Protein AF-A0A9Q0IJ93-F1 (afdb_monomer)

Radius of gyration: 23.2 Å; Cα contacts (8 Å, |Δi|>4): 581; chains: 1; bounding box: 49×53×67 Å

Sequence (181 aa):
MALRHRQEVESIMVAFGDSRDVPQVILLPPRLSGGDEVQGKPLDEGRDEVQGKSLDEGRDEVQGKSLDEGRDEVQGKSLDEGGDEVQGKSLDEGRDEIQGKSLDEGGDEVQGKSLDEGRDEVQGKSLDEGRDEVQGKSLDEGGDEVQGKSLDEGGDEVQGKSLDEGRDEVQGKSLDEGGDE

Foldseek 3Di:
DDDDDDDQPFDWDFDDDPDDDDTDTDTDADEDEEDEEDEDEYEYAYEYEYEEEYEYAEEYEYEEEYEYAYEYEYEEEYEYEEEYEYEYEYEYEYEYEYEYEYEYEEEYEYEYEYEYEEEYEYEEEYEYEYEYEYEEEYEYAYAYEYEYEYEYAYAYEYEEEYEYCHNYNYPYHYDHPPPDD

Structure (mmCIF, N/CA/C/O backbone):
data_AF-A0A9Q0IJ93-F1
#
_entry.id   AF-A0A9Q0IJ93-F1
#
loop_
_atom_site.group_PDB
_atom_site.id
_atom_site.type_symbol
_atom_site.label_atom_id
_atom_site.label_alt_id
_atom_site.label_comp_id
_atom_site.label_asym_id
_atom_site.label_entity_id
_atom_site.label_seq_id
_atom_site.pdbx_PDB_ins_code
_atom_site.Cartn_x
_atom_site.Cartn_y
_atom_site.Cartn_z
_atom_site.occupancy
_atom_site.B_iso_or_equiv
_atom_site.auth_seq_id
_atom_site.auth_comp_id
_atom_site.auth_asym_id
_atom_site.auth_atom_id
_atom_site.pdbx_PDB_model_num
ATOM 1 N N . MET A 1 1 ? -18.660 17.640 30.752 1.00 32.72 1 MET A N 1
ATOM 2 C CA . MET A 1 1 ? -18.638 17.184 32.161 1.00 32.72 1 MET A CA 1
ATOM 3 C C . MET A 1 1 ? -19.012 15.715 32.117 1.00 32.72 1 MET A C 1
ATOM 5 O O . MET A 1 1 ? -20.115 15.410 31.691 1.00 32.72 1 MET A O 1
ATOM 9 N N . ALA A 1 2 ? -18.040 14.846 32.384 1.00 36.81 2 ALA A N 1
ATOM 10 C CA . ALA A 1 2 ? -18.102 13.409 32.142 1.00 36.81 2 ALA A CA 1
ATOM 11 C C . ALA A 1 2 ? -19.178 12.714 32.990 1.00 36.81 2 ALA A C 1
ATOM 13 O O . ALA A 1 2 ? -19.148 12.797 34.219 1.00 36.81 2 ALA A O 1
ATOM 14 N N . LEU A 1 3 ? -20.083 11.995 32.329 1.00 31.00 3 LEU A N 1
ATOM 15 C CA . LEU A 1 3 ? -20.938 10.981 32.937 1.00 31.00 3 LEU A CA 1
ATOM 16 C C . LEU A 1 3 ? -20.355 9.622 32.554 1.00 31.00 3 LEU A C 1
ATOM 18 O O . LEU A 1 3 ? -20.728 9.028 31.556 1.00 31.00 3 LEU A O 1
ATOM 22 N N . ARG A 1 4 ? -19.397 9.163 33.365 1.00 43.00 4 ARG A N 1
ATOM 23 C CA . ARG A 1 4 ? -18.948 7.770 33.359 1.00 43.00 4 ARG A CA 1
ATOM 24 C C . ARG A 1 4 ? -20.089 6.900 33.881 1.00 43.00 4 ARG A C 1
ATOM 26 O O . ARG A 1 4 ? -20.497 7.082 35.032 1.00 43.00 4 ARG A O 1
ATOM 33 N N . HIS A 1 5 ? -20.582 5.966 33.079 1.00 37.28 5 HIS A N 1
ATOM 34 C CA . HIS A 1 5 ? -21.326 4.802 33.556 1.00 37.28 5 HIS A CA 1
ATOM 35 C C . HIS A 1 5 ? -20.617 3.556 33.045 1.00 37.28 5 HIS A C 1
ATOM 37 O O . HIS A 1 5 ? -20.778 3.138 31.913 1.00 37.28 5 HIS A O 1
ATOM 43 N N . ARG A 1 6 ? -19.768 3.022 33.922 1.00 44.06 6 ARG A N 1
ATOM 44 C CA . ARG A 1 6 ? -19.058 1.762 33.756 1.00 44.06 6 ARG A CA 1
ATOM 45 C C . ARG A 1 6 ? -20.029 0.642 34.116 1.00 44.06 6 ARG A C 1
ATOM 47 O O . ARG A 1 6 ? -20.454 0.584 35.274 1.00 44.06 6 ARG A O 1
ATOM 54 N N . GLN A 1 7 ? -20.360 -0.233 33.175 1.00 42.81 7 GLN A N 1
ATOM 55 C CA . GLN A 1 7 ? -21.046 -1.483 33.482 1.00 42.81 7 GLN A CA 1
ATOM 56 C C . GLN A 1 7 ? -20.311 -2.636 32.792 1.00 42.81 7 GLN A C 1
ATOM 58 O O . GLN A 1 7 ? -20.528 -2.931 31.629 1.00 42.81 7 GLN A O 1
ATOM 63 N N . GLU A 1 8 ? -19.398 -3.269 33.533 1.00 44.81 8 GLU A N 1
ATOM 64 C CA . GLU A 1 8 ? -18.770 -4.531 33.134 1.00 44.81 8 GLU A CA 1
ATOM 65 C C . GLU A 1 8 ? -19.842 -5.629 33.219 1.00 44.81 8 GLU A C 1
ATOM 67 O O . GLU A 1 8 ? -20.234 -6.045 34.313 1.00 44.81 8 GLU A O 1
ATOM 72 N N . VAL A 1 9 ? -20.365 -6.078 32.077 1.00 46.31 9 VAL A N 1
ATOM 73 C CA . VAL A 1 9 ? -21.213 -7.277 32.009 1.00 46.31 9 VAL A CA 1
ATOM 74 C C . VAL A 1 9 ? -20.302 -8.510 32.035 1.00 46.31 9 VAL A C 1
ATOM 76 O O . VAL A 1 9 ? -20.038 -9.150 31.022 1.00 46.31 9 VAL A O 1
ATOM 79 N N . GLU A 1 10 ? -19.765 -8.840 33.212 1.00 50.44 10 GLU A N 1
ATOM 80 C CA . GLU A 1 10 ? -19.059 -10.110 33.418 1.00 50.44 10 GLU A CA 1
ATOM 81 C C . GLU A 1 10 ? -20.071 -11.267 33.350 1.00 50.44 10 GLU A C 1
ATOM 83 O O . GLU A 1 10 ? -20.855 -11.499 34.275 1.00 50.44 10 GLU A O 1
ATOM 88 N N . SER A 1 11 ? -20.068 -12.016 32.246 1.00 52.69 11 SER A N 1
ATOM 89 C CA . SER A 1 11 ? -20.860 -13.243 32.126 1.00 52.69 11 SER A CA 1
ATOM 90 C C . SER A 1 11 ? -20.130 -14.396 32.821 1.00 52.69 11 SER A C 1
ATOM 92 O O . SER A 1 11 ? -19.167 -14.957 32.299 1.00 52.69 11 SER A O 1
ATOM 94 N N . ILE A 1 12 ? -20.583 -14.753 34.026 1.00 53.91 12 ILE A N 1
ATOM 95 C CA . ILE A 1 12 ? -20.038 -15.874 34.805 1.00 53.91 12 ILE A CA 1
ATOM 96 C C . ILE A 1 12 ? -20.833 -17.148 34.496 1.00 53.91 12 ILE A C 1
ATOM 98 O O . ILE A 1 12 ? -22.009 -17.246 34.851 1.00 53.91 12 ILE A O 1
ATOM 102 N N . MET A 1 13 ? -20.185 -18.161 33.909 1.00 50.28 13 MET A N 1
ATOM 103 C CA . MET A 1 13 ? -20.763 -19.501 33.765 1.00 50.28 13 MET A CA 1
ATOM 104 C C . MET A 1 13 ? -20.127 -20.465 34.774 1.00 50.28 13 MET A C 1
ATOM 106 O O . MET A 1 13 ? -18.908 -20.636 34.816 1.00 50.28 13 MET A O 1
ATOM 110 N N . VAL A 1 14 ? -20.963 -21.120 35.584 1.00 54.44 14 VAL A N 1
ATOM 111 C CA . VAL A 1 14 ? -20.539 -22.180 36.512 1.00 54.44 14 VAL A CA 1
ATOM 112 C C . VAL A 1 14 ? -20.950 -23.528 35.926 1.00 54.44 14 VAL A C 1
ATOM 114 O O . VAL A 1 14 ? -22.133 -23.868 35.915 1.00 54.44 14 VAL A O 1
ATOM 117 N N . ALA A 1 15 ? -19.980 -24.296 35.427 1.00 52.66 15 ALA A N 1
ATOM 118 C CA . ALA A 1 15 ? -20.212 -25.650 34.931 1.00 52.66 15 ALA A CA 1
ATOM 119 C C . ALA A 1 15 ? -20.057 -26.671 36.072 1.00 52.66 15 ALA A C 1
ATOM 121 O O . ALA A 1 15 ? -19.022 -26.725 36.736 1.00 52.66 15 ALA A O 1
ATOM 122 N N . PHE A 1 16 ? -21.083 -27.497 36.292 1.00 48.22 16 PHE A N 1
ATOM 123 C CA . PHE A 1 16 ? -21.038 -28.609 37.244 1.00 48.22 16 PHE A CA 1
ATOM 124 C C . PHE A 1 16 ? -20.674 -29.904 36.504 1.00 48.22 16 PHE A C 1
ATOM 126 O O . PHE A 1 16 ? -21.520 -30.504 35.843 1.00 48.22 16 PHE A O 1
ATOM 133 N N . GLY A 1 17 ? -19.405 -30.308 36.598 1.00 49.38 17 GLY A N 1
ATOM 134 C CA . GLY A 1 17 ? -18.927 -31.636 36.203 1.00 49.38 17 GLY A CA 1
ATOM 135 C C . GLY A 1 17 ? -19.189 -32.673 37.300 1.00 49.38 17 GLY A C 1
ATOM 136 O O . GLY A 1 17 ? -19.236 -32.339 38.484 1.00 49.38 17 GLY A O 1
ATOM 137 N N . ASP A 1 18 ? -19.411 -33.923 36.897 1.00 53.72 18 ASP A N 1
ATOM 138 C CA . ASP A 1 18 ? -19.946 -35.009 37.721 1.00 53.72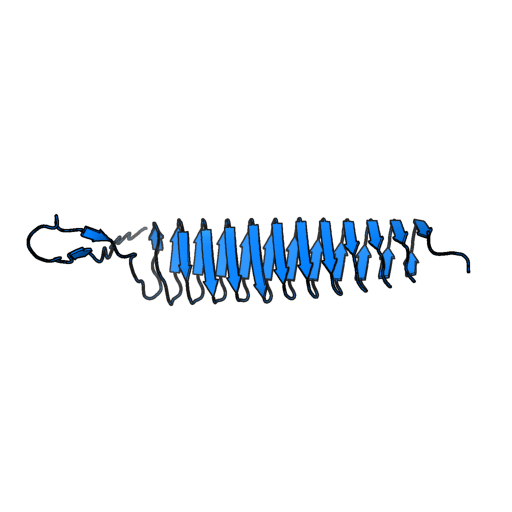 18 ASP A CA 1
ATOM 139 C C . ASP A 1 18 ? -19.176 -35.227 39.045 1.00 53.72 18 ASP A C 1
ATOM 141 O O . ASP A 1 18 ? -18.034 -35.679 39.082 1.00 53.72 18 ASP A O 1
ATOM 145 N N . SER A 1 19 ? -19.849 -34.901 40.152 1.00 52.69 19 SER A N 1
ATOM 146 C CA . SER A 1 19 ? -19.677 -35.368 41.539 1.00 52.69 19 SER A CA 1
ATOM 147 C C . SER A 1 19 ? -18.294 -35.316 42.227 1.00 52.69 19 SER A C 1
ATOM 149 O O . SER A 1 19 ? -18.220 -35.658 43.412 1.00 52.69 19 SER A O 1
ATOM 151 N N . ARG A 1 20 ? -17.203 -34.888 41.577 1.00 57.09 20 ARG A N 1
ATOM 152 C CA . ARG A 1 20 ? -15.872 -34.710 42.211 1.00 57.09 20 ARG A CA 1
ATOM 153 C C . ARG A 1 20 ? -15.062 -33.508 41.725 1.00 57.09 20 ARG A C 1
ATOM 155 O O . ARG A 1 20 ? -13.950 -33.321 42.217 1.00 57.09 20 ARG A O 1
ATOM 162 N N . ASP A 1 21 ? -15.600 -32.686 40.833 1.00 55.66 21 ASP A N 1
ATOM 163 C CA . ASP A 1 21 ? -14.873 -31.535 40.301 1.00 55.66 21 ASP A CA 1
ATOM 164 C C . ASP A 1 21 ? -15.161 -30.256 41.095 1.00 55.66 21 ASP A C 1
ATOM 166 O O . ASP A 1 21 ? -16.302 -29.920 41.416 1.00 55.66 21 ASP A O 1
ATOM 170 N N . VAL A 1 22 ? -14.086 -29.542 41.439 1.00 57.50 22 VAL A N 1
ATOM 171 C CA . VAL A 1 22 ? -14.136 -28.184 41.994 1.00 57.50 22 VAL A CA 1
ATOM 172 C C . VAL A 1 22 ? -14.887 -27.311 40.980 1.00 57.50 22 VAL A C 1
ATOM 174 O O . VAL A 1 22 ? -14.548 -27.390 39.797 1.00 57.50 22 VAL A O 1
ATOM 177 N N . PRO A 1 23 ? -15.893 -26.505 41.380 1.00 55.31 23 PRO A N 1
ATOM 178 C CA . PRO A 1 23 ? -16.623 -25.670 40.432 1.00 55.31 23 PRO A CA 1
ATOM 179 C C . PRO A 1 23 ? -15.632 -24.776 39.688 1.00 55.31 23 PRO A C 1
ATOM 181 O O . PRO A 1 23 ? -14.946 -23.955 40.299 1.00 55.31 23 PRO A O 1
ATOM 184 N N . GLN A 1 24 ? -15.532 -24.963 38.373 1.00 56.19 24 GLN A N 1
ATOM 185 C CA . GLN A 1 24 ? -14.732 -24.088 37.533 1.00 56.19 24 GLN A CA 1
ATOM 186 C C . GLN A 1 24 ? -15.584 -22.868 37.196 1.00 56.19 24 GLN A C 1
ATOM 188 O O . GLN A 1 24 ? -16.633 -22.980 36.561 1.00 56.19 24 GLN A O 1
ATOM 193 N N . VAL A 1 25 ? -15.143 -21.706 37.675 1.00 57.22 25 VAL A N 1
ATOM 194 C CA . VAL A 1 25 ? -15.677 -20.412 37.251 1.00 57.22 25 VAL A CA 1
ATOM 195 C C . VAL A 1 25 ? -15.050 -20.118 35.894 1.00 57.22 25 VAL A C 1
ATOM 197 O O . VAL A 1 25 ? -13.857 -19.828 35.819 1.00 57.22 25 VAL A O 1
ATOM 200 N N . ILE A 1 26 ? -15.834 -20.239 34.825 1.00 57.66 26 ILE A N 1
ATOM 201 C CA . ILE A 1 26 ? -15.406 -19.824 33.489 1.00 57.66 26 ILE A CA 1
ATOM 202 C C . ILE A 1 26 ? -15.881 -18.383 33.316 1.00 57.66 26 ILE A C 1
ATOM 204 O O . ILE A 1 26 ? -17.085 -18.124 33.260 1.00 57.66 26 ILE A O 1
ATOM 208 N N . LEU A 1 27 ? -14.926 -17.450 33.289 1.00 57.44 27 LEU A N 1
ATOM 209 C CA . LEU A 1 27 ? -15.181 -16.059 32.928 1.00 57.44 27 LEU A CA 1
ATOM 210 C C . LEU A 1 27 ? -15.238 -15.985 31.400 1.00 57.44 27 LEU A C 1
ATOM 212 O O . LEU A 1 27 ? -14.228 -16.242 30.740 1.00 57.44 27 LEU A O 1
ATOM 216 N N . LEU A 1 28 ? -16.413 -15.693 30.846 1.00 59.59 28 LEU A N 1
ATOM 217 C CA . LEU A 1 28 ? -16.552 -15.421 29.419 1.00 59.59 28 LEU A CA 1
ATOM 218 C C . LEU A 1 28 ? -16.239 -13.940 29.153 1.00 59.59 28 LEU A C 1
ATOM 220 O O . LEU A 1 28 ? -16.524 -13.105 30.017 1.00 59.59 28 LEU A O 1
ATOM 224 N N . PRO A 1 29 ? -15.637 -13.608 27.997 1.00 62.16 29 PRO A N 1
ATOM 225 C CA . PRO A 1 29 ? -15.452 -12.216 27.600 1.00 62.16 29 PRO A CA 1
ATOM 226 C C . PRO A 1 29 ? -16.807 -11.484 27.541 1.00 62.16 29 PRO A C 1
ATOM 228 O O . PRO A 1 29 ? -17.821 -12.118 27.224 1.00 62.16 29 PRO A O 1
ATOM 231 N N . PRO A 1 30 ? -16.852 -10.179 27.870 1.00 63.84 30 PRO A N 1
ATOM 232 C CA . PRO A 1 30 ? -18.061 -9.385 27.695 1.00 63.84 30 PRO A CA 1
ATOM 233 C C . PRO A 1 30 ? -18.414 -9.331 26.203 1.00 63.84 30 PRO A C 1
ATOM 235 O O . PRO A 1 30 ? -17.537 -9.085 25.378 1.00 63.84 30 PRO A O 1
ATOM 238 N N . ARG A 1 31 ? -19.686 -9.601 25.882 1.00 59.34 31 ARG A N 1
ATOM 239 C CA . ARG A 1 31 ? -20.264 -9.335 24.561 1.00 59.34 31 ARG A CA 1
ATOM 240 C C . ARG A 1 31 ? -20.951 -7.983 24.598 1.00 59.34 31 ARG A C 1
ATOM 242 O O . ARG A 1 31 ? -21.753 -7.757 25.512 1.00 59.34 31 ARG A O 1
ATOM 249 N N . LEU A 1 32 ? -20.617 -7.127 23.650 1.00 60.22 32 LEU A N 1
ATOM 250 C CA . LEU A 1 32 ? -21.113 -5.760 23.575 1.00 60.22 32 LEU A CA 1
ATOM 251 C C . LEU A 1 32 ? -22.100 -5.623 22.418 1.00 60.22 32 LEU A C 1
ATOM 253 O O . LEU A 1 32 ? -22.297 -6.550 21.636 1.00 60.22 32 LEU A O 1
ATOM 257 N N . SER A 1 33 ? -22.845 -4.523 22.421 1.00 54.28 33 SER A N 1
ATOM 258 C CA . SER A 1 33 ? -23.709 -4.168 21.301 1.00 54.28 33 SER A CA 1
ATOM 259 C C . SER A 1 33 ? -23.752 -2.647 21.170 1.00 54.28 33 SER A C 1
ATOM 261 O O . SER A 1 33 ? -24.740 -2.023 21.570 1.00 54.28 33 SER A O 1
ATOM 263 N N . GLY A 1 34 ? -22.679 -2.082 20.620 1.00 55.28 34 GLY A N 1
ATOM 264 C CA . GLY A 1 34 ? -22.597 -0.739 20.047 1.00 55.28 34 GLY A CA 1
ATOM 265 C C . GLY A 1 34 ? -22.632 0.459 21.006 1.00 55.28 34 GLY A C 1
ATOM 266 O O . GLY A 1 34 ? -23.634 0.733 21.677 1.00 55.28 34 GLY A O 1
ATOM 267 N N . GLY A 1 35 ? -21.599 1.292 20.898 1.00 58.03 35 GLY A N 1
ATOM 268 C CA . GLY A 1 35 ? -21.455 2.619 21.485 1.00 58.03 35 GLY A CA 1
ATOM 269 C C . GLY A 1 35 ? -20.774 2.663 22.854 1.00 58.03 35 GLY A C 1
ATOM 270 O O . GLY A 1 35 ? -20.937 3.676 23.546 1.00 58.03 35 GLY A O 1
ATOM 271 N N . ASP A 1 36 ? -20.055 1.614 23.261 1.00 65.88 36 ASP A N 1
ATOM 272 C CA . ASP A 1 36 ? -19.473 1.491 24.601 1.00 65.88 36 ASP A CA 1
ATOM 273 C C . ASP A 1 36 ? -17.937 1.699 24.626 1.00 65.88 36 ASP A C 1
ATOM 275 O O . ASP A 1 36 ? -17.199 1.226 23.768 1.00 65.88 36 ASP A O 1
ATOM 279 N N . GLU A 1 37 ? -17.432 2.391 25.662 1.00 66.62 37 GLU A N 1
ATOM 280 C CA . GLU A 1 37 ? -15.995 2.418 26.003 1.00 66.62 37 GLU A CA 1
ATOM 281 C C . GLU A 1 37 ? -15.658 1.178 26.849 1.00 66.62 37 GLU A C 1
ATOM 283 O O . GLU A 1 37 ? -16.107 1.070 28.004 1.00 66.62 37 GLU A O 1
ATOM 288 N N . VAL A 1 38 ? -14.826 0.264 26.339 1.00 67.31 38 VAL A N 1
ATOM 289 C CA . VAL A 1 38 ? -14.553 -1.014 27.018 1.00 67.31 38 VAL A CA 1
ATOM 290 C C . VAL A 1 38 ? -13.072 -1.264 27.274 1.00 67.31 38 VAL A C 1
ATOM 292 O O . VAL A 1 38 ? -12.196 -1.029 26.449 1.00 67.31 38 VAL A O 1
A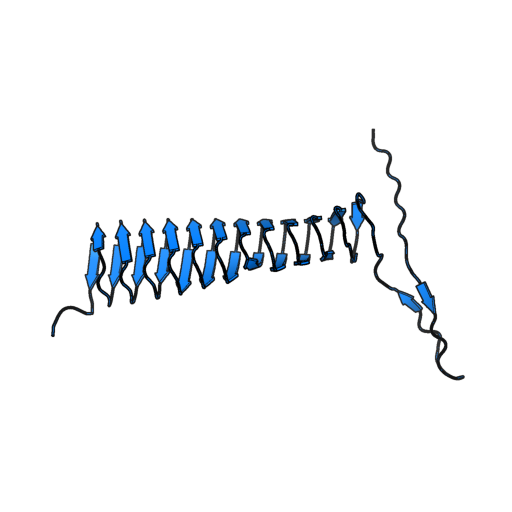TOM 295 N N . GLN A 1 39 ? -12.777 -1.776 28.473 1.00 66.50 39 GLN A N 1
ATOM 296 C CA . GLN A 1 39 ? -11.442 -2.231 28.856 1.00 66.50 39 GLN A CA 1
ATOM 297 C C . GLN A 1 39 ? -11.384 -3.756 28.885 1.00 66.50 39 GLN A C 1
ATOM 299 O O . GLN A 1 39 ? -12.193 -4.400 29.553 1.00 66.50 39 GLN A O 1
ATOM 304 N N . GLY A 1 40 ? -10.361 -4.342 28.262 1.00 68.62 40 GLY A N 1
ATOM 305 C CA . GLY A 1 40 ? -10.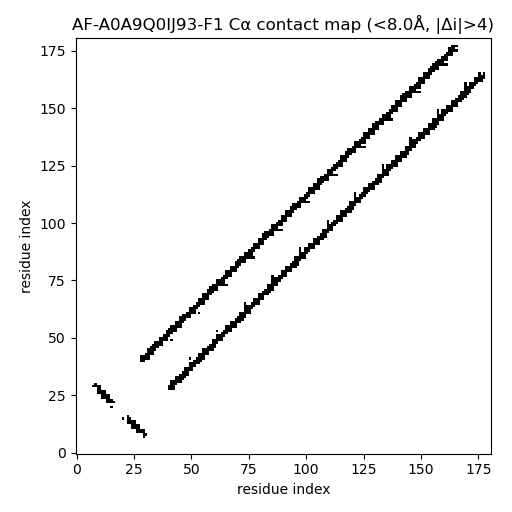026 -5.752 28.472 1.00 68.62 40 GLY A CA 1
ATOM 306 C C . GLY A 1 40 ? -9.962 -6.592 27.204 1.00 68.62 40 GLY A C 1
ATOM 307 O O . GLY A 1 40 ? -9.003 -6.451 26.451 1.00 68.62 40 GLY A O 1
ATOM 308 N N . LYS A 1 41 ? -10.873 -7.569 27.092 1.00 67.69 41 LYS A N 1
ATOM 309 C CA . LYS A 1 41 ? -10.961 -8.564 26.007 1.00 67.69 41 LYS A CA 1
ATOM 310 C C . LYS A 1 41 ? -12.401 -8.732 25.497 1.00 67.69 41 LYS A C 1
ATOM 312 O O . LYS A 1 41 ? -12.952 -9.812 25.724 1.00 67.69 41 LYS A O 1
ATOM 317 N N . PRO A 1 42 ? -13.049 -7.684 24.963 1.00 68.75 42 PRO A N 1
ATOM 318 C CA . PRO A 1 42 ? -14.408 -7.817 24.455 1.00 68.75 42 PRO A CA 1
ATOM 319 C C . PRO A 1 42 ? -14.477 -8.670 23.183 1.00 68.75 42 PRO A C 1
ATOM 321 O O . PRO A 1 42 ? -13.465 -8.885 22.513 1.00 68.75 42 PRO A O 1
ATOM 324 N N . LEU A 1 43 ? -15.684 -9.176 22.937 1.00 67.44 43 LEU A N 1
ATOM 325 C CA . LEU A 1 43 ? -16.191 -9.548 21.618 1.00 67.44 43 LEU A CA 1
ATOM 326 C C . LEU A 1 43 ? -17.251 -8.494 21.272 1.00 67.44 43 LEU A C 1
ATOM 328 O O . LEU A 1 43 ? -18.252 -8.436 22.001 1.00 67.44 43 LEU A O 1
ATOM 332 N N . ASP A 1 44 ? -17.019 -7.673 20.253 1.00 67.12 44 ASP A N 1
ATOM 333 C CA . ASP A 1 44 ? -18.030 -6.749 19.718 1.00 67.12 44 ASP A CA 1
ATOM 334 C C . ASP A 1 44 ? -18.528 -7.229 18.342 1.00 67.12 44 ASP A C 1
ATOM 336 O O . ASP A 1 44 ? -17.928 -8.098 17.716 1.00 67.12 44 ASP A O 1
ATOM 340 N N . GLU A 1 45 ? -19.728 -6.785 17.979 1.00 60.91 45 GLU A N 1
ATOM 341 C CA . GLU A 1 45 ? -20.374 -7.002 16.677 1.00 60.91 45 GLU A CA 1
ATOM 342 C C . GLU A 1 45 ? -20.854 -5.615 16.157 1.00 60.91 45 GLU A C 1
ATOM 344 O O . GLU A 1 45 ? -21.981 -5.477 15.656 1.00 60.91 45 GLU A O 1
ATOM 349 N N . GLY A 1 46 ? -20.092 -4.542 16.437 1.00 64.44 46 GLY A N 1
ATOM 350 C CA . GLY A 1 46 ? -20.634 -3.200 16.680 1.00 64.44 46 GLY A CA 1
ATOM 351 C C . GLY A 1 46 ? -19.763 -2.004 16.269 1.00 64.44 46 GLY A C 1
ATOM 352 O O . GLY A 1 46 ? -19.227 -1.953 15.169 1.00 64.44 46 GLY A O 1
ATOM 353 N N . ARG A 1 47 ? -19.845 -0.932 17.068 1.00 68.69 47 ARG A N 1
ATOM 354 C CA . ARG A 1 47 ? -19.040 0.293 16.915 1.00 68.69 47 ARG A CA 1
ATOM 355 C C . ARG A 1 47 ? -18.712 0.801 18.300 1.00 68.69 47 ARG A C 1
ATOM 357 O O . ARG A 1 47 ? -19.508 1.557 18.876 1.00 68.69 47 ARG A O 1
ATOM 364 N N . ASP A 1 48 ? -17.547 0.421 18.780 1.00 72.62 48 ASP A N 1
ATOM 365 C CA . ASP A 1 48 ? -17.082 0.606 20.140 1.00 72.62 48 ASP A CA 1
ATOM 366 C C . ASP A 1 48 ? -15.692 1.266 20.191 1.00 72.62 48 ASP A C 1
ATOM 368 O O . ASP A 1 48 ? -14.944 1.348 19.217 1.00 72.62 48 ASP A O 1
ATOM 372 N N . GLU A 1 49 ? -15.360 1.798 21.371 1.00 77.12 49 GLU A N 1
ATOM 373 C CA . GLU A 1 49 ? -14.015 2.286 21.691 1.00 77.12 49 GLU A CA 1
ATOM 374 C C . GLU A 1 49 ? -13.358 1.291 22.659 1.00 77.12 49 GLU A C 1
ATOM 376 O O . GLU A 1 49 ? -13.735 1.192 23.836 1.00 77.12 49 GLU A O 1
ATOM 381 N N . VAL A 1 50 ? -12.340 0.556 22.204 1.00 77.69 50 VAL A N 1
ATOM 382 C CA . VAL A 1 50 ? -11.722 -0.517 22.994 1.00 77.69 50 VAL A CA 1
ATOM 383 C C . VAL A 1 50 ? -10.302 -0.169 23.422 1.00 77.69 50 VAL A C 1
ATOM 385 O O . VAL A 1 50 ? -9.401 0.058 22.619 1.00 77.69 50 VAL A O 1
ATOM 388 N N . GLN A 1 51 ? -10.039 -0.246 24.728 1.00 80.44 51 GLN A N 1
ATOM 389 C CA . GLN A 1 51 ? -8.684 -0.224 25.273 1.00 80.44 51 GLN A CA 1
ATOM 390 C C . GLN A 1 51 ? -8.265 -1.626 25.730 1.00 80.44 51 GLN A C 1
ATOM 392 O O . GLN A 1 51 ? -8.706 -2.134 26.769 1.00 80.44 51 GLN A O 1
ATOM 397 N N . GLY A 1 52 ? -7.337 -2.250 25.004 1.00 80.94 52 GLY A N 1
ATOM 398 C CA . GLY A 1 52 ? -6.819 -3.568 25.365 1.00 80.94 52 GLY A CA 1
ATOM 399 C C . GLY A 1 52 ? -6.664 -4.503 24.180 1.00 80.94 52 GLY A C 1
ATOM 400 O O . GLY A 1 52 ? -5.975 -4.174 23.224 1.00 80.94 52 GLY A O 1
ATOM 401 N N . LYS A 1 53 ? -7.175 -5.727 24.310 1.00 80.12 53 LYS A N 1
ATOM 402 C CA . LYS A 1 53 ? -7.224 -6.681 23.201 1.00 80.12 53 LYS A CA 1
ATOM 403 C C . LYS A 1 53 ? -8.676 -6.794 22.743 1.00 80.12 53 LYS A C 1
ATOM 405 O O . LYS A 1 53 ? -9.484 -6.999 23.630 1.00 80.12 53 LYS A O 1
ATOM 410 N N . SER A 1 54 ? -9.006 -6.752 21.465 1.00 79.62 54 SER A N 1
ATOM 411 C CA . SER A 1 54 ? -10.368 -7.005 20.960 1.00 79.62 54 SER A CA 1
ATOM 412 C C . SER A 1 54 ? -10.393 -8.207 20.017 1.00 79.62 54 SER A C 1
ATOM 414 O O . SER A 1 54 ? -9.349 -8.627 19.510 1.00 79.62 54 SER A O 1
ATOM 416 N N . LEU A 1 55 ? -11.578 -8.802 19.888 1.00 80.81 55 LEU A N 1
ATOM 417 C CA . LEU A 1 55 ? -12.046 -9.424 18.655 1.00 80.81 55 LEU A CA 1
ATOM 418 C C . LEU A 1 55 ? -13.290 -8.633 18.242 1.00 80.81 55 LEU A C 1
ATOM 420 O O . LEU A 1 55 ? -14.189 -8.532 19.085 1.00 80.81 55 LEU A O 1
ATOM 424 N N . ASP A 1 56 ? -13.322 -8.098 17.029 1.00 71.88 56 ASP A N 1
ATOM 425 C CA . ASP A 1 56 ? -14.490 -7.391 16.491 1.00 71.88 56 ASP A CA 1
ATOM 426 C C . ASP A 1 56 ? -14.949 -8.020 15.165 1.00 71.88 56 ASP A C 1
ATOM 428 O O . ASP A 1 56 ? -14.199 -8.736 14.501 1.00 71.88 56 ASP A O 1
ATOM 432 N N . GLU A 1 57 ? -16.232 -7.839 14.876 1.00 72.12 57 GLU A N 1
ATOM 433 C CA . GLU A 1 57 ? -16.874 -8.080 13.587 1.00 72.12 57 GLU A CA 1
ATOM 434 C C . GLU A 1 57 ? -17.627 -6.779 13.251 1.00 72.12 57 GLU A C 1
ATOM 436 O O . GLU A 1 57 ? -18.848 -6.687 13.461 1.00 72.12 57 GLU A O 1
ATOM 441 N N . GLY A 1 58 ? -16.920 -5.725 12.821 1.00 72.94 58 GLY A N 1
ATOM 442 C CA . GLY A 1 58 ? -17.529 -4.398 12.891 1.00 72.94 58 GLY A CA 1
ATOM 443 C C . GLY A 1 58 ? -16.729 -3.203 12.386 1.00 72.94 58 GLY A C 1
ATOM 444 O O . GLY A 1 58 ? -16.191 -3.191 11.279 1.00 72.94 58 GLY A O 1
ATOM 445 N N . ARG A 1 59 ? -16.896 -2.097 13.117 1.00 78.12 59 ARG A N 1
ATOM 446 C CA . ARG A 1 59 ? -16.199 -0.830 12.898 1.00 78.12 59 ARG A CA 1
ATOM 447 C C . ARG A 1 59 ? -15.880 -0.221 14.250 1.00 78.12 59 ARG A C 1
ATOM 449 O O . ARG A 1 59 ? -16.701 0.536 14.777 1.00 78.12 59 ARG A O 1
ATOM 456 N N . ASP A 1 60 ? -14.667 -0.429 14.714 1.00 77.06 60 ASP A N 1
ATOM 457 C CA . ASP A 1 60 ? -14.194 -0.085 16.044 1.00 77.06 60 ASP A CA 1
ATOM 458 C C . ASP A 1 60 ? -13.025 0.905 16.042 1.00 77.06 60 ASP A C 1
ATOM 460 O O . ASP A 1 60 ? -12.290 1.089 15.074 1.00 77.06 60 ASP A O 1
ATOM 464 N N . GLU A 1 61 ? -12.848 1.575 17.183 1.00 84.06 61 GLU A N 1
ATOM 465 C CA . GLU A 1 61 ? -11.652 2.356 17.503 1.00 84.06 61 GLU A CA 1
ATOM 466 C C . GLU A 1 61 ? -10.863 1.618 18.603 1.00 84.06 61 GLU A C 1
ATOM 468 O O . GLU A 1 61 ? -11.243 1.609 19.781 1.00 84.06 61 GLU A O 1
ATOM 473 N N . VAL A 1 62 ? -9.733 0.994 18.251 1.00 84.38 62 VAL A N 1
ATOM 474 C CA . VAL A 1 62 ? -8.980 0.107 19.153 1.00 84.38 62 VAL A CA 1
ATOM 475 C C . VAL A 1 62 ? -7.625 0.695 19.540 1.00 84.38 62 VAL A C 1
ATOM 477 O O . VAL A 1 62 ? -6.699 0.818 18.740 1.00 84.38 62 VAL A O 1
ATOM 480 N N . GLN A 1 63 ? -7.419 0.933 20.836 1.00 87.25 63 GLN A N 1
ATOM 481 C CA . GLN A 1 63 ? -6.094 1.176 21.404 1.00 87.25 63 GLN A CA 1
ATOM 482 C C . GLN A 1 63 ? -5.521 -0.109 22.015 1.00 87.25 63 GLN A C 1
ATOM 484 O O . GLN A 1 63 ? -5.736 -0.425 23.195 1.00 87.25 63 GLN A O 1
ATOM 489 N N . GLY A 1 64 ? -4.706 -0.833 21.245 1.00 88.19 64 GLY A N 1
ATOM 490 C CA . GLY A 1 64 ? -3.971 -1.990 21.747 1.00 88.19 64 GLY A CA 1
ATOM 491 C C . GLY A 1 64 ? -3.724 -3.084 20.718 1.00 88.19 64 GLY A C 1
ATOM 492 O O . GLY A 1 64 ? -2.815 -2.956 19.903 1.00 88.19 64 GLY A O 1
ATOM 493 N N . LYS A 1 65 ? -4.395 -4.230 20.864 1.00 86.56 65 LYS A N 1
ATOM 494 C CA . LYS A 1 65 ? -4.318 -5.321 19.887 1.00 86.56 65 LYS A CA 1
ATOM 495 C C . LYS A 1 65 ? -5.709 -5.681 19.381 1.00 86.56 65 LYS A C 1
ATOM 497 O O . LYS A 1 65 ? -6.512 -6.071 20.218 1.00 86.56 65 LYS A O 1
ATOM 502 N N . SER A 1 66 ? -5.948 -5.647 18.086 1.00 85.25 66 SER A N 1
ATOM 503 C CA . SER A 1 66 ? -7.196 -6.121 17.486 1.00 85.25 66 SER A CA 1
ATOM 504 C C . SER A 1 66 ? -6.980 -7.440 16.750 1.00 85.25 66 SER A C 1
ATOM 506 O O . SER A 1 66 ? -5.843 -7.857 16.497 1.00 85.25 66 SER A O 1
ATOM 508 N N . LEU A 1 67 ? -8.093 -8.124 16.527 1.00 86.75 67 LEU A N 1
ATOM 509 C CA . LEU A 1 67 ? -8.283 -9.108 15.476 1.00 86.75 67 LEU A CA 1
ATOM 510 C C . LEU A 1 67 ? -9.686 -8.818 14.937 1.00 86.75 67 LEU A C 1
ATOM 512 O O . LEU A 1 67 ? -10.627 -8.954 15.721 1.00 86.75 67 LEU A O 1
ATOM 516 N N . ASP A 1 68 ? -9.793 -8.338 13.704 1.00 80.19 68 ASP A N 1
ATOM 517 C CA . ASP A 1 68 ? -11.041 -7.802 13.141 1.00 80.19 68 ASP A CA 1
ATOM 518 C C . ASP A 1 68 ? -11.363 -8.413 11.770 1.00 80.19 68 ASP A C 1
ATOM 520 O O . ASP A 1 68 ? -10.472 -8.767 10.996 1.00 80.19 68 ASP A O 1
ATOM 524 N N . GLU A 1 69 ? -12.658 -8.551 11.509 1.00 80.88 69 GLU A N 1
ATOM 525 C CA . GLU A 1 69 ? -13.252 -8.836 10.206 1.00 80.88 69 GLU A CA 1
ATOM 526 C C . GLU A 1 69 ? -14.157 -7.641 9.842 1.00 80.88 69 GLU A C 1
ATOM 528 O O . GLU A 1 69 ? -15.377 -7.676 10.060 1.00 80.88 69 GLU A O 1
ATOM 533 N N . GLY A 1 70 ? -13.581 -6.550 9.322 1.00 79.94 70 GLY A N 1
ATOM 534 C CA . GLY A 1 70 ? -14.300 -5.279 9.340 1.00 79.94 70 GLY A CA 1
ATOM 535 C C . GLY A 1 70 ? -13.601 -4.063 8.739 1.00 79.94 70 GLY A C 1
ATOM 536 O O . GLY A 1 70 ? -13.055 -4.103 7.633 1.00 79.94 70 GLY A O 1
ATOM 537 N N . ARG A 1 71 ? -13.849 -2.918 9.379 1.00 83.19 71 ARG A N 1
ATOM 538 C CA . ARG A 1 71 ? -13.283 -1.609 9.039 1.00 83.19 71 ARG A CA 1
ATOM 539 C C . ARG A 1 71 ? -12.965 -0.854 10.318 1.00 83.19 71 ARG A C 1
ATOM 541 O O . ARG A 1 71 ? -13.822 -0.094 10.786 1.00 83.19 71 ARG A O 1
ATOM 548 N N . ASP A 1 72 ? -11.739 -0.961 10.790 1.00 83.12 72 ASP A N 1
ATOM 549 C CA . ASP A 1 72 ? -11.321 -0.464 12.097 1.00 83.12 72 ASP A CA 1
ATOM 550 C C . ASP A 1 72 ? -10.309 0.686 12.043 1.00 83.12 72 ASP A C 1
ATOM 552 O O . ASP A 1 72 ? -9.576 0.889 11.079 1.00 83.12 72 ASP A O 1
ATOM 556 N N . GLU A 1 73 ? -10.246 1.455 13.132 1.00 89.50 73 GLU A N 1
ATOM 557 C CA . GLU A 1 73 ? -9.160 2.394 13.423 1.00 89.50 73 GLU A CA 1
ATOM 558 C C . GLU A 1 73 ? -8.314 1.839 14.584 1.00 89.50 73 GLU A C 1
ATOM 560 O O . GLU A 1 73 ? -8.715 1.868 15.754 1.00 89.50 73 GLU A O 1
ATOM 565 N N . VAL A 1 74 ? -7.104 1.349 14.295 1.00 89.56 74 VAL A N 1
ATOM 566 C CA . VAL A 1 74 ? -6.269 0.627 15.270 1.00 89.56 74 VAL A CA 1
ATOM 567 C C . VAL A 1 74 ? -4.992 1.391 15.608 1.00 89.56 74 VAL A C 1
ATOM 569 O O . VAL A 1 74 ? -4.051 1.505 14.824 1.00 89.56 74 VAL A O 1
ATOM 572 N N . GLN A 1 75 ? -4.855 1.803 16.868 1.00 93.31 75 GLN A N 1
ATOM 573 C CA . GLN A 1 75 ? -3.577 2.241 17.425 1.00 93.31 75 GLN A CA 1
ATOM 574 C C . GLN A 1 75 ? -2.879 1.084 18.154 1.00 93.31 75 GLN A C 1
ATOM 576 O O . GLN A 1 75 ? -3.029 0.897 19.370 1.00 93.31 75 GLN A O 1
ATOM 581 N N . GLY A 1 76 ? -2.040 0.332 17.439 1.00 92.62 76 GLY A N 1
ATOM 582 C CA . GLY A 1 76 ? -1.188 -0.684 18.054 1.00 92.62 76 GLY A CA 1
ATOM 583 C C . GLY A 1 76 ? -0.796 -1.845 17.151 1.00 92.62 76 GLY A C 1
ATOM 584 O O . GLY A 1 76 ? 0.178 -1.740 16.407 1.00 92.62 76 GLY A O 1
ATOM 585 N N . LYS A 1 77 ? -1.412 -3.011 17.357 1.00 92.00 77 LYS A N 1
ATOM 586 C CA . LYS A 1 77 ? -1.191 -4.193 16.517 1.00 92.00 77 LYS A CA 1
ATOM 587 C C . LYS A 1 77 ? -2.520 -4.748 16.028 1.00 92.00 77 LYS A C 1
ATOM 589 O O . LYS A 1 77 ? -3.305 -5.114 16.897 1.00 92.00 77 LYS A O 1
ATOM 594 N N . SER A 1 78 ? -2.701 -4.900 14.734 1.00 90.25 78 SER A N 1
ATOM 595 C CA . SER A 1 78 ? -3.879 -5.537 14.150 1.00 90.25 78 SER A CA 1
ATOM 596 C C . SER A 1 78 ? -3.536 -6.891 13.530 1.00 90.25 78 SER A C 1
ATOM 598 O O . SER A 1 78 ? -2.361 -7.285 13.449 1.00 90.25 78 SER A O 1
ATOM 600 N N . LEU A 1 79 ? -4.602 -7.642 13.287 1.00 91.12 79 LEU A N 1
ATOM 601 C CA . LEU A 1 79 ? -4.702 -8.755 12.357 1.00 91.12 79 LEU A CA 1
ATOM 602 C C . LEU A 1 79 ? -6.098 -8.609 11.742 1.00 91.12 79 LEU A C 1
ATOM 604 O O . LEU A 1 79 ? -7.072 -8.726 12.489 1.00 91.12 79 LEU A O 1
ATOM 608 N N . ASP A 1 80 ? -6.174 -8.321 10.460 1.00 85.19 80 ASP A N 1
ATOM 609 C CA . ASP A 1 80 ? -7.335 -7.714 9.818 1.00 85.19 80 ASP A CA 1
ATOM 610 C C . ASP A 1 80 ? -7.686 -8.430 8.508 1.00 85.19 80 ASP A C 1
ATOM 612 O O . ASP A 1 80 ? -6.828 -8.738 7.686 1.00 85.19 80 ASP A O 1
ATOM 616 N N . GLU A 1 81 ? -8.973 -8.719 8.323 1.00 84.81 81 GLU A N 1
ATOM 617 C CA . GLU A 1 81 ? -9.545 -9.080 7.023 1.00 84.81 81 GLU A CA 1
ATOM 618 C C . GLU A 1 81 ? -10.530 -7.972 6.634 1.00 84.81 81 GLU A C 1
ATOM 620 O O . GLU A 1 81 ? -11.672 -7.959 7.110 1.00 84.81 81 GLU A O 1
ATOM 625 N N . GLY A 1 82 ? -10.121 -7.006 5.804 1.00 83.25 82 GLY A N 1
ATOM 626 C CA . GLY A 1 82 ? -10.954 -5.815 5.668 1.00 83.25 82 GLY A CA 1
ATOM 627 C C . GLY A 1 82 ? -10.348 -4.573 5.034 1.00 83.25 82 GLY A C 1
ATOM 628 O O . GLY A 1 82 ? -9.812 -4.613 3.929 1.00 83.25 82 GLY A O 1
ATOM 629 N N . GLY A 1 83 ? -10.681 -3.437 5.643 1.00 84.50 83 GLY A N 1
ATOM 630 C CA . GLY A 1 83 ? -10.360 -2.102 5.160 1.00 84.50 83 GLY A CA 1
ATOM 631 C C . GLY A 1 83 ? -10.159 -1.148 6.331 1.00 84.50 83 GLY A C 1
ATOM 632 O O . GLY A 1 83 ? -11.125 -0.476 6.717 1.00 84.50 83 GLY A O 1
ATOM 633 N N . ASP A 1 84 ? -8.934 -1.071 6.839 1.00 87.25 84 ASP A N 1
ATOM 634 C CA . ASP A 1 84 ? -8.584 -0.545 8.159 1.00 87.25 84 ASP A CA 1
ATOM 635 C C . ASP A 1 84 ? -7.595 0.629 8.106 1.00 87.25 84 ASP A C 1
ATOM 637 O O . ASP A 1 84 ? -6.805 0.794 7.178 1.00 87.25 84 ASP A O 1
ATOM 641 N N . GLU A 1 85 ? -7.618 1.470 9.142 1.00 92.94 85 GLU A N 1
ATOM 642 C CA . GLU A 1 85 ? -6.606 2.499 9.395 1.00 92.94 85 GLU A CA 1
ATOM 643 C C . GLU A 1 85 ? -5.731 2.082 10.591 1.00 92.94 85 GLU A C 1
ATOM 645 O O . GLU A 1 85 ? -6.153 2.126 11.753 1.00 92.94 85 GLU A O 1
ATOM 650 N N . VAL A 1 86 ? -4.466 1.729 10.343 1.00 93.25 86 VAL A N 1
ATOM 651 C CA . VAL A 1 86 ? -3.579 1.152 11.365 1.00 93.25 86 VAL A CA 1
ATOM 652 C C . VAL A 1 86 ? -2.387 2.056 11.665 1.00 93.25 86 VAL A C 1
ATOM 654 O O . VAL A 1 86 ? -1.442 2.208 10.890 1.00 93.25 86 VAL A O 1
ATOM 657 N N . GLN A 1 87 ? -2.321 2.574 12.893 1.00 95.38 87 GLN A N 1
ATOM 658 C CA . GLN A 1 87 ? -1.106 3.178 13.437 1.00 95.38 87 GLN A CA 1
ATOM 659 C C . GLN A 1 87 ? -0.316 2.159 14.269 1.00 95.38 87 GLN A C 1
ATOM 661 O O . GLN A 1 87 ? -0.436 2.087 15.500 1.00 95.38 87 GLN A O 1
ATOM 666 N N . GLY A 1 88 ? 0.576 1.408 13.620 1.00 94.75 88 GLY A N 1
ATOM 667 C CA . GLY A 1 88 ? 1.504 0.532 14.329 1.00 94.75 88 GLY A C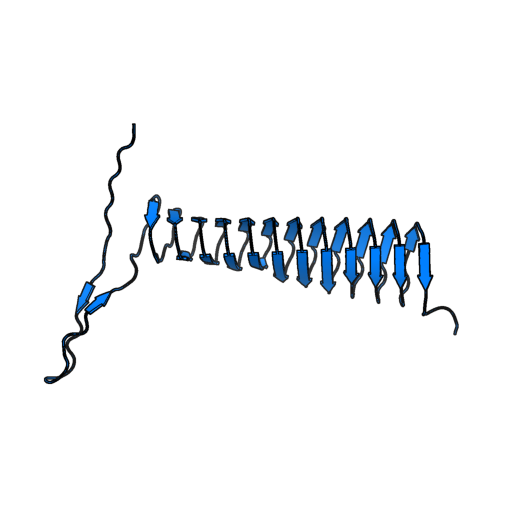A 1
ATOM 668 C C . GLY A 1 88 ? 2.037 -0.645 13.526 1.00 94.75 88 GLY A C 1
ATOM 669 O O . GLY A 1 88 ? 2.980 -0.488 12.752 1.00 94.75 88 GLY A O 1
ATOM 670 N N . LYS A 1 89 ? 1.584 -1.855 13.857 1.00 94.75 89 LYS A N 1
ATOM 671 C CA . LYS A 1 89 ? 1.946 -3.070 13.123 1.00 94.75 89 LYS A CA 1
ATOM 672 C C . LYS A 1 89 ? 0.689 -3.765 12.626 1.00 94.75 89 LYS A C 1
ATOM 674 O O . LYS A 1 89 ? -0.109 -4.114 13.489 1.00 94.75 89 LYS A O 1
ATOM 679 N N . SER A 1 90 ? 0.623 -4.028 11.336 1.00 92.75 90 SER A N 1
ATOM 680 C CA . SER A 1 90 ? -0.484 -4.730 10.701 1.00 92.75 90 SER A CA 1
ATOM 681 C C . SER A 1 90 ? -0.076 -6.110 10.204 1.00 92.75 90 SER A C 1
ATOM 683 O O . SER A 1 90 ? 1.131 -6.399 10.116 1.00 92.75 90 SER A O 1
ATOM 685 N N . LEU A 1 91 ? -1.077 -6.956 9.997 1.00 93.56 91 LEU A N 1
ATOM 686 C CA . LEU A 1 91 ? -1.012 -8.131 9.139 1.00 93.56 91 LEU A CA 1
ATOM 687 C C . LEU A 1 91 ? -2.414 -8.334 8.579 1.00 93.56 91 LEU A C 1
ATOM 689 O O . LEU A 1 91 ? -3.288 -8.784 9.325 1.00 93.56 91 LEU A O 1
ATOM 693 N N . ASP A 1 92 ? -2.551 -8.050 7.299 1.00 88.81 92 ASP A N 1
ATOM 694 C CA . ASP A 1 92 ? -3.797 -7.667 6.657 1.00 88.81 92 ASP A CA 1
ATOM 695 C C . ASP A 1 92 ? -4.042 -8.451 5.371 1.00 88.81 92 ASP A C 1
ATOM 697 O O . ASP A 1 92 ? -3.135 -8.733 4.589 1.00 88.81 92 ASP A O 1
ATOM 701 N N . GLU A 1 93 ? -5.309 -8.774 5.139 1.00 89.50 93 GLU A N 1
ATOM 702 C CA . GLU A 1 93 ? -5.817 -9.182 3.832 1.00 89.50 93 GLU A CA 1
ATOM 703 C C . GLU A 1 93 ? -6.890 -8.170 3.412 1.00 89.50 93 GLU A C 1
ATOM 705 O O . GLU A 1 93 ? -8.017 -8.201 3.927 1.00 89.50 93 GLU A O 1
ATOM 710 N N . GLY A 1 94 ? -6.582 -7.243 2.497 1.00 87.69 94 GLY A N 1
ATOM 711 C CA . GLY A 1 94 ? -7.491 -6.110 2.353 1.00 87.69 94 GLY A CA 1
ATOM 712 C C . GLY A 1 94 ? -7.067 -4.900 1.535 1.00 87.69 94 GLY A C 1
ATOM 713 O O . GLY A 1 94 ? -6.532 -5.010 0.428 1.00 87.69 94 GLY A O 1
ATOM 714 N N . ARG A 1 95 ? -7.549 -3.749 2.013 1.00 90.19 95 ARG A N 1
ATOM 715 C CA . ARG A 1 95 ? -7.294 -2.410 1.477 1.00 90.19 95 ARG A CA 1
ATOM 716 C C . ARG A 1 95 ? -7.187 -1.419 2.623 1.00 90.19 95 ARG A C 1
ATOM 718 O O . ARG A 1 95 ? -8.202 -0.803 2.984 1.00 90.19 95 ARG A O 1
ATOM 725 N N . ASP A 1 96 ? -5.974 -1.230 3.102 1.00 91.69 96 ASP A N 1
ATOM 726 C CA . ASP A 1 96 ? -5.706 -0.604 4.388 1.00 91.69 96 ASP A CA 1
ATOM 727 C C . ASP A 1 96 ? -4.809 0.635 4.258 1.00 91.69 96 ASP A C 1
ATOM 729 O O . ASP A 1 96 ? -4.051 0.815 3.304 1.00 91.69 96 ASP A O 1
ATOM 733 N N . GLU A 1 97 ? -4.910 1.540 5.231 1.00 95.25 97 GLU A N 1
ATOM 734 C CA . GLU A 1 97 ? -4.021 2.691 5.388 1.00 95.25 97 GLU A CA 1
ATOM 735 C C . GLU A 1 97 ? -3.133 2.483 6.621 1.00 95.25 97 GLU A C 1
ATOM 737 O O . GLU A 1 97 ? -3.581 2.552 7.772 1.00 95.25 97 GLU A O 1
ATOM 742 N N . ILE A 1 98 ? -1.831 2.271 6.413 1.00 95.38 98 ILE A N 1
ATOM 743 C CA . ILE A 1 98 ? -0.937 1.787 7.468 1.00 95.38 98 ILE A CA 1
ATOM 744 C C . ILE A 1 98 ? 0.198 2.772 7.727 1.00 95.38 98 ILE A C 1
ATOM 746 O O . ILE A 1 98 ? 1.133 2.955 6.944 1.00 95.38 98 ILE A O 1
ATOM 750 N N . GLN A 1 99 ? 0.224 3.340 8.932 1.00 96.75 99 GLN A N 1
ATOM 751 C CA . GLN A 1 99 ? 1.384 4.062 9.445 1.00 96.75 99 GLN A CA 1
ATOM 752 C C . GLN A 1 99 ? 2.230 3.160 10.348 1.00 96.75 99 GLN A C 1
ATOM 754 O O . GLN A 1 99 ? 2.100 3.160 11.581 1.00 96.75 99 GLN A O 1
ATOM 759 N N . GLY A 1 100 ? 3.188 2.444 9.757 1.00 95.62 100 GLY A N 1
ATOM 760 C CA . GLY A 1 100 ? 4.183 1.710 10.529 1.00 95.62 100 GLY A CA 1
ATOM 761 C C . GLY A 1 100 ? 4.821 0.527 9.818 1.00 95.62 100 GLY A C 1
ATOM 762 O O . GLY A 1 100 ? 5.754 0.709 9.036 1.00 95.62 100 GLY A O 1
ATOM 763 N N . LYS A 1 101 ? 4.472 -0.688 10.246 1.00 96.00 101 LYS A N 1
ATOM 764 C CA . LYS A 1 101 ? 4.952 -1.923 9.620 1.00 96.00 101 LYS A CA 1
ATOM 765 C C . LYS A 1 101 ? 3.778 -2.792 9.197 1.00 96.00 101 LYS A C 1
ATOM 767 O O . LYS A 1 101 ? 3.040 -3.159 10.105 1.00 96.00 101 LYS A O 1
ATOM 772 N N . SER A 1 102 ? 3.697 -3.178 7.939 1.00 94.38 102 SER A N 1
ATOM 773 C CA . SER A 1 102 ? 2.685 -4.106 7.432 1.00 94.38 102 SER A CA 1
ATOM 774 C C . SER A 1 102 ? 3.303 -5.430 6.987 1.00 94.38 102 SER A C 1
ATOM 776 O O . SER A 1 102 ? 4.538 -5.587 6.976 1.00 94.38 102 SER A O 1
ATOM 778 N N . LEU A 1 103 ? 2.414 -6.393 6.789 1.00 94.62 103 LEU A N 1
ATOM 779 C CA . LEU A 1 103 ? 2.591 -7.597 5.998 1.00 94.62 103 LEU A CA 1
ATOM 780 C C . LEU A 1 103 ? 1.215 -7.822 5.374 1.00 94.62 103 LEU A C 1
ATOM 782 O O . LEU A 1 103 ? 0.353 -8.338 6.087 1.00 94.62 103 LEU A O 1
ATOM 786 N N . ASP A 1 104 ? 1.046 -7.417 4.128 1.00 89.62 104 ASP A N 1
ATOM 787 C CA . ASP A 1 104 ? -0.260 -7.283 3.493 1.00 89.62 104 ASP A CA 1
ATOM 788 C C . ASP A 1 104 ? -0.392 -8.192 2.259 1.00 89.62 104 ASP A C 1
ATOM 790 O O . ASP A 1 104 ? 0.559 -8.483 1.527 1.00 89.62 104 ASP A O 1
ATOM 794 N N . GLU A 1 105 ? -1.609 -8.691 2.054 1.00 89.75 105 GLU A N 1
ATOM 795 C CA . GLU A 1 105 ? -2.053 -9.278 0.792 1.00 89.75 105 GLU A CA 1
ATOM 796 C C . GLU A 1 105 ? -3.215 -8.427 0.264 1.00 89.75 105 GLU A C 1
ATOM 798 O O . GLU A 1 105 ? -4.340 -8.509 0.774 1.00 89.75 105 GLU A O 1
ATOM 803 N N . GLY A 1 106 ? -2.996 -7.611 -0.772 1.00 87.69 106 GLY A N 1
ATOM 804 C CA . GLY A 1 106 ? -4.068 -6.722 -1.215 1.00 87.69 106 GLY A CA 1
ATOM 805 C C . GLY A 1 106 ? -3.670 -5.466 -1.974 1.00 87.69 106 GLY A C 1
ATOM 806 O O . GLY A 1 106 ? -3.171 -5.539 -3.098 1.00 87.69 106 GLY A O 1
ATOM 807 N N . GLY A 1 107 ? -4.141 -4.329 -1.467 1.00 89.00 107 GLY A N 1
ATOM 808 C CA . GLY A 1 107 ? -3.953 -3.032 -2.097 1.00 89.00 107 GLY A CA 1
ATOM 809 C C . GLY A 1 107 ? -4.071 -1.898 -1.090 1.00 89.00 107 GLY A C 1
ATOM 810 O O . GLY A 1 107 ? -5.177 -1.381 -0.888 1.00 89.00 107 GLY A O 1
ATOM 811 N N . ASP A 1 108 ? -2.929 -1.496 -0.551 1.00 92.00 108 ASP A N 1
ATOM 812 C CA . ASP A 1 108 ? -2.761 -0.736 0.677 1.00 92.00 108 ASP A CA 1
ATOM 813 C C . ASP A 1 108 ? -1.915 0.527 0.469 1.00 92.00 108 ASP A C 1
ATOM 815 O O . ASP A 1 108 ? -1.100 0.649 -0.449 1.00 92.00 108 ASP A O 1
ATOM 819 N N . GLU A 1 109 ? -2.104 1.503 1.355 1.00 95.75 109 GLU A N 1
ATOM 820 C CA . GLU A 1 109 ? -1.278 2.705 1.439 1.00 95.75 109 GLU A CA 1
ATOM 821 C C . GLU A 1 109 ? -0.387 2.633 2.687 1.00 95.75 109 GLU A C 1
ATOM 823 O O . GLU A 1 109 ? -0.835 2.846 3.820 1.00 95.75 109 GLU A O 1
ATOM 828 N N . VAL A 1 110 ? 0.917 2.393 2.505 1.00 95.81 110 VAL A N 1
ATOM 829 C CA . VAL A 1 110 ? 1.845 2.156 3.620 1.00 95.81 110 VAL A CA 1
ATOM 830 C C . VAL A 1 110 ? 2.858 3.281 3.787 1.00 95.81 110 VAL A C 1
ATOM 832 O O . VAL A 1 110 ? 3.807 3.464 3.020 1.00 95.81 110 VAL A O 1
ATOM 835 N N . GLN A 1 111 ? 2.778 3.984 4.917 1.00 97.06 111 GLN A N 1
ATOM 836 C CA . GLN A 1 111 ? 3.846 4.862 5.385 1.00 97.06 111 GLN A CA 1
ATOM 837 C C . GLN A 1 111 ? 4.765 4.132 6.371 1.00 97.06 111 GLN A C 1
ATOM 839 O O . GLN A 1 111 ? 4.635 4.245 7.598 1.00 97.06 111 GLN A O 1
ATOM 844 N N . GLY A 1 112 ? 5.788 3.450 5.851 1.00 96.00 112 GLY A N 1
ATOM 845 C CA . GLY A 1 112 ? 6.840 2.897 6.697 1.00 96.00 112 GLY A CA 1
ATOM 846 C C . GLY A 1 112 ? 7.633 1.750 6.094 1.00 96.00 112 GLY A C 1
ATOM 847 O O . GLY A 1 112 ? 8.573 1.973 5.328 1.00 96.00 112 GLY A O 1
ATOM 848 N N . LYS A 1 113 ? 7.407 0.542 6.606 1.00 96.25 113 LYS A N 1
ATOM 849 C CA . LYS A 1 113 ? 8.024 -0.676 6.081 1.00 96.25 113 LYS A CA 1
ATOM 850 C C . LYS A 1 113 ? 6.942 -1.679 5.764 1.00 96.25 113 LYS A C 1
ATOM 852 O O . LYS A 1 113 ? 6.169 -1.968 6.668 1.00 96.25 113 LYS A O 1
ATOM 857 N N . SER A 1 114 ? 7.016 -2.260 4.598 1.00 94.56 114 SER A N 1
ATOM 858 C CA . SER A 1 114 ? 5.984 -3.135 4.094 1.00 94.56 114 SER A CA 1
ATOM 859 C C . SER A 1 114 ? 6.654 -4.409 3.546 1.00 94.56 114 SER A C 1
ATOM 861 O O . SER A 1 114 ? 7.888 -4.440 3.367 1.00 94.56 114 SER A O 1
ATOM 863 N N . LEU A 1 115 ? 5.902 -5.500 3.537 1.00 94.75 115 LEU A N 1
ATOM 864 C CA . LEU A 1 115 ? 6.197 -6.719 2.797 1.00 94.75 115 LEU A CA 1
ATOM 865 C C . LEU A 1 115 ? 4.876 -7.164 2.181 1.00 94.75 115 LEU A C 1
ATOM 867 O O . LEU A 1 115 ? 4.000 -7.583 2.938 1.00 94.75 115 LEU A O 1
ATOM 871 N N . ASP A 1 116 ? 4.782 -7.050 0.864 1.00 89.81 116 ASP A N 1
ATOM 872 C CA . ASP A 1 116 ? 3.496 -6.821 0.219 1.00 89.81 116 ASP A CA 1
ATOM 873 C C . ASP A 1 116 ? 3.324 -7.773 -0.968 1.00 89.81 116 ASP A C 1
ATOM 875 O O . ASP A 1 116 ? 4.243 -7.972 -1.773 1.00 89.81 116 ASP A O 1
ATOM 879 N N . GLU A 1 117 ? 2.153 -8.403 -1.060 1.00 90.25 117 GLU A N 1
ATOM 880 C CA . GLU A 1 117 ? 1.729 -9.180 -2.226 1.00 90.25 117 GLU A CA 1
ATOM 881 C C . GLU A 1 117 ? 0.503 -8.507 -2.855 1.00 90.25 117 GLU A C 1
ATOM 883 O O . GLU A 1 117 ? -0.640 -8.742 -2.441 1.00 90.25 117 GLU A O 1
ATOM 888 N N . GLY A 1 118 ? 0.698 -7.683 -3.890 1.00 88.06 118 GLY A N 1
ATOM 889 C CA . GLY A 1 118 ? -0.446 -6.942 -4.403 1.00 88.06 118 GLY A CA 1
ATOM 890 C C . GLY A 1 118 ? -0.184 -5.747 -5.306 1.00 88.06 118 GLY A C 1
ATOM 891 O O . GLY A 1 118 ? 0.350 -5.874 -6.416 1.00 88.06 118 GLY A O 1
ATOM 892 N N . ARG A 1 119 ? -0.835 -4.648 -4.924 1.00 90.94 119 ARG A N 1
ATOM 893 C CA . ARG A 1 119 ? -0.873 -3.364 -5.625 1.00 90.94 119 ARG A CA 1
ATOM 894 C C . ARG A 1 119 ? -0.923 -2.244 -4.607 1.00 90.94 119 ARG A C 1
ATOM 896 O O . ARG A 1 119 ? -2.012 -1.733 -4.315 1.00 90.94 119 ARG A O 1
ATOM 903 N N . ASP A 1 120 ? 0.247 -1.837 -4.169 1.00 92.31 120 ASP A N 1
ATOM 904 C CA . ASP A 1 120 ? 0.413 -1.034 -2.972 1.00 92.31 120 ASP A CA 1
ATOM 905 C C . ASP A 1 120 ? 1.096 0.304 -3.277 1.00 92.31 120 ASP A C 1
ATOM 907 O O . ASP A 1 120 ? 1.863 0.464 -4.232 1.00 92.31 120 ASP A O 1
ATOM 911 N N . GLU A 1 121 ? 0.790 1.313 -2.464 1.00 95.69 121 GLU A N 1
ATOM 912 C CA . GLU A 1 121 ? 1.466 2.609 -2.477 1.00 95.69 121 GLU A CA 1
ATOM 913 C C . GLU A 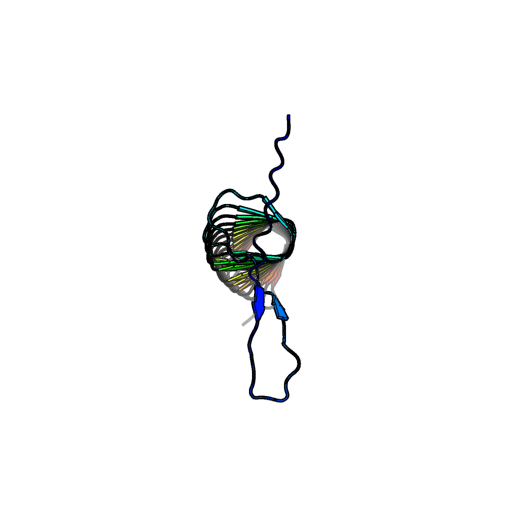1 121 ? 2.341 2.732 -1.223 1.00 95.69 121 GLU A C 1
ATOM 915 O O . GLU A 1 121 ? 1.860 2.969 -0.111 1.00 95.69 121 GLU A O 1
ATOM 920 N N . VAL A 1 122 ? 3.663 2.632 -1.385 1.00 95.62 122 VAL A N 1
ATOM 921 C CA . VAL A 1 122 ? 4.594 2.563 -0.250 1.00 95.62 122 VAL A CA 1
ATOM 922 C C . VAL A 1 122 ? 5.476 3.803 -0.160 1.00 95.62 122 VAL A C 1
ATOM 924 O O . VAL A 1 122 ? 6.404 4.034 -0.943 1.00 95.62 122 VAL A O 1
ATOM 927 N N . GLN A 1 123 ? 5.313 4.571 0.917 1.00 96.88 123 GLN A N 1
ATOM 928 C CA . GLN A 1 123 ? 6.281 5.588 1.322 1.00 96.88 123 GLN A CA 1
ATOM 929 C C . GLN A 1 123 ? 7.261 5.032 2.363 1.00 96.88 123 GLN A C 1
ATOM 931 O O . GLN A 1 123 ? 7.125 5.242 3.576 1.00 96.88 123 GLN A O 1
ATOM 936 N N . GLY A 1 124 ? 8.336 4.395 1.896 1.00 95.81 124 GLY A N 1
ATOM 937 C CA . GLY A 1 124 ? 9.426 3.993 2.778 1.00 95.81 124 GLY A CA 1
ATOM 938 C C . GLY A 1 124 ? 10.298 2.861 2.261 1.00 95.81 124 GLY A C 1
ATOM 939 O O . GLY A 1 124 ? 11.230 3.094 1.489 1.00 95.81 124 GLY A O 1
ATOM 940 N N . LYS A 1 125 ? 10.135 1.670 2.835 1.00 95.38 125 LYS A N 1
ATOM 941 C CA . LYS A 1 125 ? 10.839 0.468 2.386 1.00 95.38 125 LYS A CA 1
ATOM 942 C C . LYS A 1 125 ? 9.823 -0.614 2.072 1.00 95.38 125 LYS A C 1
ATOM 944 O O . LYS A 1 125 ? 9.168 -1.030 3.022 1.00 95.38 125 LYS A O 1
ATOM 949 N N . SER A 1 126 ? 9.818 -1.064 0.832 1.00 93.56 126 SER A N 1
ATOM 950 C CA . SER A 1 126 ? 9.013 -2.179 0.365 1.00 93.56 126 SER A CA 1
ATOM 951 C C . SER A 1 126 ? 9.875 -3.425 0.165 1.00 93.56 126 SER A C 1
ATOM 953 O O . SER A 1 126 ? 11.111 -3.327 0.043 1.00 93.56 126 SER A O 1
ATOM 955 N N . LEU A 1 127 ? 9.218 -4.572 0.236 1.00 93.19 127 LEU A N 1
ATOM 956 C CA . LEU A 1 127 ? 9.627 -5.821 -0.385 1.00 93.19 127 LEU A CA 1
ATOM 957 C C . LEU A 1 127 ? 8.360 -6.399 -1.005 1.00 93.19 127 LEU A C 1
ATOM 959 O O . LEU A 1 127 ? 7.455 -6.755 -0.257 1.00 93.19 127 LEU A O 1
ATOM 963 N N . ASP A 1 128 ? 8.320 -6.441 -2.323 1.00 87.44 128 ASP A N 1
ATOM 964 C CA . ASP A 1 128 ? 7.093 -6.444 -3.105 1.00 87.44 128 ASP A CA 1
ATOM 965 C C . ASP A 1 128 ? 7.072 -7.589 -4.127 1.00 87.44 128 ASP A C 1
ATOM 967 O O . ASP A 1 128 ? 8.011 -7.788 -4.902 1.00 87.44 128 ASP A O 1
ATOM 971 N N . GLU A 1 129 ? 5.980 -8.354 -4.135 1.00 87.25 129 GLU A N 1
ATOM 972 C CA . GLU A 1 129 ? 5.636 -9.289 -5.211 1.00 87.25 129 GLU A CA 1
ATOM 973 C C . GLU A 1 129 ? 4.364 -8.780 -5.907 1.00 87.25 129 GLU A C 1
ATOM 975 O O . GLU A 1 129 ? 3.243 -9.161 -5.557 1.00 87.25 129 GLU A O 1
ATOM 980 N N . GLY A 1 130 ? 4.499 -7.894 -6.900 1.00 85.94 130 GLY A N 1
ATOM 981 C CA . GLY A 1 130 ? 3.306 -7.197 -7.372 1.00 85.94 130 GLY A CA 1
ATOM 982 C C . GLY A 1 130 ? 3.481 -6.126 -8.438 1.00 85.94 130 GLY A C 1
ATOM 983 O O . GLY A 1 130 ? 4.141 -6.321 -9.466 1.00 85.94 130 GLY A O 1
ATOM 984 N N . ARG A 1 131 ? 2.680 -5.071 -8.267 1.00 88.38 131 ARG A N 1
ATOM 985 C CA . ARG A 1 131 ? 2.646 -3.863 -9.094 1.00 88.38 131 ARG A CA 1
ATOM 986 C C . ARG A 1 131 ? 2.431 -2.663 -8.192 1.00 88.38 131 ARG A C 1
ATOM 988 O O . ARG A 1 131 ? 1.279 -2.240 -8.026 1.00 88.38 131 ARG A O 1
ATOM 995 N N . ASP A 1 132 ? 3.530 -2.106 -7.719 1.00 90.12 132 ASP A N 1
ATOM 996 C CA . ASP A 1 132 ? 3.522 -1.158 -6.614 1.00 90.12 132 ASP A CA 1
ATOM 997 C C . ASP A 1 132 ? 4.115 0.196 -7.010 1.00 90.12 132 ASP A C 1
ATOM 999 O O . ASP A 1 132 ? 4.926 0.329 -7.933 1.00 90.12 132 ASP A O 1
ATOM 1003 N N . GLU A 1 133 ? 3.684 1.242 -6.308 1.00 94.31 133 GLU A N 1
ATOM 1004 C CA . GLU A 1 133 ? 4.261 2.581 -6.402 1.00 94.31 133 GLU A CA 1
ATOM 1005 C C . GLU A 1 133 ? 5.089 2.863 -5.145 1.00 94.31 133 GLU A C 1
ATOM 1007 O O . GLU A 1 133 ? 4.558 3.114 -4.059 1.00 94.31 133 GLU A O 1
ATOM 1012 N N . VAL A 1 134 ? 6.419 2.884 -5.275 1.00 94.31 134 VAL A N 1
ATOM 1013 C CA . VAL A 1 134 ? 7.313 2.986 -4.114 1.00 94.31 134 VAL A CA 1
ATOM 1014 C C . VAL A 1 134 ? 8.127 4.270 -4.111 1.00 94.31 134 VAL A C 1
ATOM 1016 O O . VAL A 1 134 ? 9.070 4.488 -4.879 1.00 94.31 134 VAL A O 1
ATOM 1019 N N . GLN A 1 135 ? 7.867 5.115 -3.113 1.00 95.88 135 GLN A N 1
ATOM 1020 C CA . GLN A 1 135 ? 8.731 6.239 -2.773 1.00 95.88 135 GLN A CA 1
ATOM 1021 C C . GLN A 1 135 ? 9.732 5.845 -1.680 1.00 95.88 135 GLN A C 1
ATOM 1023 O O . GLN A 1 135 ? 9.559 6.134 -0.489 1.00 95.88 135 GLN A O 1
ATOM 1028 N N . GLY A 1 136 ? 10.859 5.260 -2.085 1.00 94.50 136 GLY A N 1
ATOM 1029 C CA . GLY A 1 136 ? 11.964 5.015 -1.164 1.00 94.50 136 GLY A CA 1
ATOM 1030 C C . GLY A 1 136 ? 12.928 3.922 -1.591 1.00 94.50 136 GLY A C 1
ATOM 1031 O O . GLY A 1 136 ? 13.869 4.185 -2.344 1.00 94.50 136 GLY A O 1
ATOM 1032 N N . LYS A 1 137 ? 12.819 2.749 -0.971 1.00 93.62 137 LYS A N 1
ATOM 1033 C CA . LYS A 1 137 ? 13.623 1.578 -1.328 1.00 93.62 137 LYS A CA 1
ATOM 1034 C C . LYS A 1 137 ? 12.706 0.389 -1.597 1.00 93.62 137 LYS A C 1
ATOM 1036 O O . LYS A 1 137 ? 12.042 0.013 -0.636 1.00 93.62 137 LYS A O 1
ATOM 1041 N N . SER A 1 138 ? 12.783 -0.195 -2.785 1.00 91.81 138 SER A N 1
ATOM 1042 C CA . SER A 1 138 ? 12.146 -1.476 -3.120 1.00 91.81 138 SER A CA 1
ATOM 1043 C C . SER A 1 138 ? 13.150 -2.609 -3.206 1.00 91.81 138 SER A C 1
ATOM 1045 O O . SER A 1 138 ? 14.370 -2.381 -3.306 1.00 91.81 138 SER A O 1
ATOM 1047 N N . LEU A 1 139 ? 12.597 -3.808 -3.072 1.00 91.38 139 LEU A N 1
ATOM 1048 C CA . LEU A 1 139 ? 13.148 -5.062 -3.547 1.00 91.38 139 LEU A CA 1
ATOM 1049 C C . LEU A 1 139 ? 11.964 -5.828 -4.142 1.00 91.38 139 LEU A C 1
ATOM 1051 O O . LEU A 1 139 ? 11.220 -6.434 -3.373 1.00 91.38 139 LEU A O 1
ATOM 1055 N N . ASP A 1 140 ? 11.865 -5.789 -5.459 1.00 84.06 140 ASP A N 1
ATOM 1056 C CA . ASP A 1 140 ? 10.673 -6.081 -6.243 1.00 84.06 140 ASP A CA 1
ATOM 1057 C C . ASP A 1 140 ? 10.872 -7.295 -7.159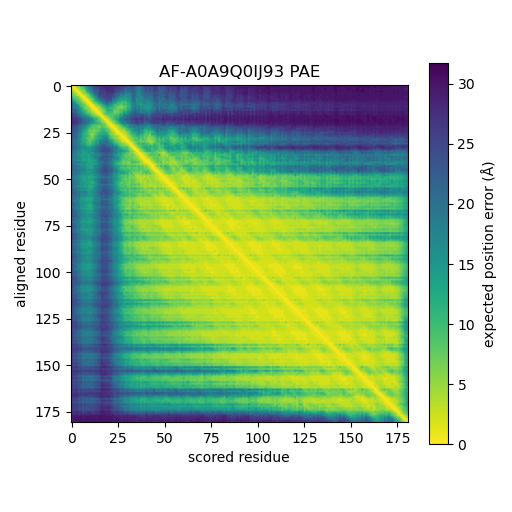 1.00 84.06 140 ASP A C 1
ATOM 1059 O O . ASP A 1 140 ? 11.861 -7.431 -7.888 1.00 84.06 140 ASP A O 1
ATOM 1063 N N . GLU A 1 141 ? 9.888 -8.191 -7.146 1.00 81.56 141 GLU A N 1
ATOM 1064 C CA . GLU A 1 141 ? 9.698 -9.229 -8.161 1.00 81.56 141 GLU A CA 1
ATOM 1065 C C . GLU A 1 141 ? 8.433 -8.886 -8.967 1.00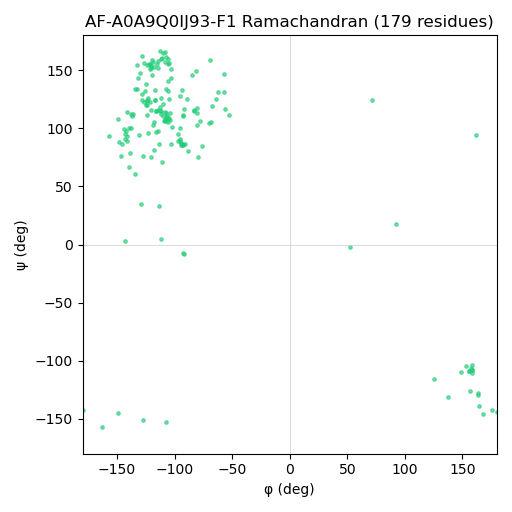 81.56 141 GLU A C 1
ATOM 1067 O O . GLU A 1 141 ? 7.381 -9.517 -8.825 1.00 81.56 141 GLU A O 1
ATOM 1072 N N . GLY A 1 142 ? 8.502 -7.835 -9.792 1.00 78.88 142 GLY A N 1
ATOM 1073 C CA . GLY A 1 142 ? 7.283 -7.170 -10.247 1.00 78.88 142 GLY A CA 1
ATOM 1074 C C . GLY A 1 142 ? 7.401 -6.268 -11.470 1.00 78.88 142 GLY A C 1
ATOM 1075 O O . GLY A 1 142 ? 8.196 -6.492 -12.384 1.00 78.88 142 GLY A O 1
ATOM 1076 N N . GLY A 1 143 ? 6.449 -5.343 -11.544 1.00 82.62 143 GLY A N 1
ATOM 1077 C CA . GLY A 1 143 ? 6.339 -4.322 -12.576 1.00 82.62 143 GLY A CA 1
ATOM 1078 C C . GLY A 1 143 ? 5.943 -3.018 -11.906 1.00 82.62 143 GLY A C 1
ATOM 1079 O O . GLY A 1 143 ? 4.759 -2.660 -11.957 1.00 82.62 143 GLY A O 1
ATOM 1080 N N . ASP A 1 144 ? 6.927 -2.365 -11.299 1.00 86.94 144 ASP A N 1
ATOM 1081 C CA . ASP A 1 144 ? 6.755 -1.355 -10.257 1.00 86.94 144 ASP A CA 1
ATOM 1082 C C . ASP A 1 144 ? 7.237 0.031 -10.699 1.00 86.94 144 ASP A C 1
ATOM 1084 O O . ASP A 1 144 ? 8.082 0.195 -11.586 1.00 86.94 144 ASP A O 1
ATOM 1088 N N . GLU A 1 145 ? 6.685 1.070 -10.076 1.00 91.88 145 GLU A N 1
ATOM 1089 C CA . GLU A 1 145 ? 7.129 2.452 -10.249 1.00 91.88 145 GLU A CA 1
ATOM 1090 C C . GLU A 1 145 ? 7.910 2.906 -9.009 1.00 91.88 145 GLU A C 1
ATOM 1092 O O . GLU A 1 145 ? 7.345 3.236 -7.963 1.00 91.88 145 GLU A O 1
ATOM 1097 N N . VAL A 1 146 ? 9.240 2.994 -9.119 1.00 91.81 146 VAL A N 1
ATOM 1098 C CA . VAL A 1 146 ? 10.110 3.260 -7.963 1.00 91.81 146 VAL A CA 1
ATOM 1099 C C . VAL A 1 146 ? 10.775 4.628 -8.049 1.00 91.81 146 VAL A C 1
ATOM 1101 O O . VAL A 1 146 ? 11.720 4.874 -8.810 1.00 91.81 146 VAL A O 1
ATOM 1104 N N . GLN A 1 147 ? 10.395 5.529 -7.143 1.00 94.00 147 GLN A N 1
ATOM 1105 C CA . GLN A 1 147 ? 11.133 6.762 -6.885 1.00 94.00 147 GLN A CA 1
ATOM 1106 C C . GLN A 1 147 ? 12.135 6.572 -5.741 1.00 94.00 147 GLN A C 1
ATOM 1108 O O . GLN A 1 147 ? 11.898 6.935 -4.583 1.00 94.00 147 GLN A O 1
ATOM 1113 N N . GLY A 1 148 ? 13.332 6.086 -6.069 1.00 92.31 148 GLY A N 1
ATOM 1114 C CA . GLY A 1 148 ? 14.420 6.031 -5.099 1.00 92.31 148 GLY A CA 1
ATOM 1115 C C . GLY A 1 148 ? 15.512 5.031 -5.428 1.00 92.31 148 GLY A C 1
ATOM 1116 O O . GLY A 1 148 ? 16.399 5.314 -6.237 1.00 92.31 148 GLY A O 1
ATOM 1117 N N . LYS A 1 149 ? 15.562 3.932 -4.680 1.00 90.69 149 LYS A N 1
ATOM 1118 C CA . LYS A 1 149 ? 16.490 2.832 -4.943 1.00 90.69 149 LYS A CA 1
ATOM 1119 C C . LYS A 1 149 ? 15.694 1.559 -5.178 1.00 90.69 149 LYS A C 1
ATOM 1121 O O . LYS A 1 149 ? 15.013 1.178 -4.235 1.00 90.69 149 LYS A O 1
ATOM 1126 N N . SER A 1 150 ? 15.879 0.918 -6.323 1.00 89.00 150 SER A N 1
ATOM 1127 C CA . SER A 1 150 ? 15.375 -0.435 -6.546 1.00 89.00 150 SER A CA 1
ATOM 1128 C C . SER A 1 150 ? 16.482 -1.464 -6.663 1.00 89.00 150 SER A C 1
ATOM 1130 O O . SER A 1 150 ? 17.661 -1.117 -6.858 1.00 89.00 150 SER A O 1
ATOM 1132 N N . LEU A 1 151 ? 16.074 -2.702 -6.433 1.00 88.44 151 LEU A N 1
ATOM 1133 C CA . LEU A 1 151 ? 16.786 -3.923 -6.746 1.00 88.44 151 LEU A CA 1
ATOM 1134 C C . LEU A 1 151 ? 15.721 -4.886 -7.268 1.00 88.44 151 LEU A C 1
ATOM 1136 O O . LEU A 1 151 ? 15.022 -5.456 -6.433 1.00 88.44 151 LEU A O 1
ATOM 1140 N N . ASP A 1 152 ? 15.651 -5.019 -8.589 1.00 80.44 152 ASP A N 1
ATOM 1141 C CA . ASP A 1 152 ? 14.548 -5.686 -9.276 1.00 80.44 152 ASP A CA 1
ATOM 1142 C C . ASP A 1 152 ? 14.999 -6.921 -10.070 1.00 80.44 152 ASP A C 1
ATOM 1144 O O . ASP A 1 152 ? 16.148 -7.024 -10.523 1.00 80.44 152 ASP A O 1
ATOM 1148 N N . GLU A 1 153 ? 14.070 -7.862 -10.242 1.00 76.25 153 GLU A N 1
ATOM 1149 C CA . GLU A 1 153 ? 14.147 -8.945 -11.235 1.00 76.25 153 GLU A CA 1
ATOM 1150 C C . GLU A 1 153 ? 13.049 -8.775 -12.320 1.00 76.25 153 GLU A C 1
ATOM 1152 O O . GLU A 1 153 ? 12.503 -9.753 -12.847 1.00 76.25 153 GLU A O 1
ATOM 1157 N N . GLY A 1 154 ? 12.702 -7.521 -12.647 1.00 71.88 154 GLY A N 1
ATOM 1158 C CA . GLY A 1 154 ? 11.383 -7.129 -13.153 1.00 71.88 154 GLY A CA 1
ATOM 1159 C C . GLY A 1 154 ? 11.350 -6.327 -14.459 1.00 71.88 154 GLY A C 1
ATOM 1160 O O . GLY A 1 154 ? 12.120 -6.543 -15.400 1.00 71.88 154 GLY A O 1
ATOM 1161 N N . GLY A 1 155 ? 10.314 -5.503 -14.592 1.00 77.06 155 GLY A N 1
ATOM 1162 C CA . GLY A 1 155 ? 10.088 -4.627 -15.739 1.00 77.06 155 GLY A CA 1
ATOM 1163 C C . GLY A 1 155 ? 9.573 -3.282 -15.259 1.00 77.06 155 GLY A C 1
ATOM 1164 O O . GLY A 1 155 ? 8.419 -2.936 -15.533 1.00 77.06 155 GLY A O 1
ATOM 1165 N N . ASP A 1 156 ? 10.437 -2.568 -14.553 1.00 83.44 156 ASP A N 1
ATOM 1166 C CA . ASP A 1 156 ? 10.103 -1.476 -13.651 1.00 83.44 156 ASP A CA 1
ATOM 1167 C C . ASP A 1 156 ? 10.455 -0.109 -14.235 1.00 83.44 156 ASP A C 1
ATOM 1169 O O . ASP A 1 156 ? 11.348 0.061 -15.074 1.00 83.44 156 ASP A O 1
ATOM 1173 N N . GLU A 1 157 ? 9.761 0.920 -13.758 1.00 88.25 157 GLU A N 1
ATOM 1174 C CA . GLU A 1 157 ? 10.081 2.314 -14.039 1.00 88.25 157 GLU A CA 1
ATOM 1175 C C . GLU A 1 157 ? 10.786 2.936 -12.826 1.00 88.25 157 GLU A C 1
ATOM 1177 O O . GLU A 1 157 ? 10.167 3.349 -11.844 1.00 88.25 157 GLU A O 1
ATOM 1182 N N . VAL A 1 158 ? 12.117 3.062 -12.893 1.00 88.56 158 VAL A N 1
ATOM 1183 C CA . VAL A 1 158 ? 12.917 3.519 -11.744 1.00 88.56 158 VAL A CA 1
ATOM 1184 C C . VAL A 1 158 ? 13.439 4.940 -11.940 1.00 88.56 158 VAL A C 1
ATOM 1186 O O . VAL A 1 158 ? 14.378 5.203 -12.701 1.00 88.56 158 VAL A O 1
ATOM 1189 N N . GLN A 1 159 ? 12.948 5.882 -11.135 1.00 90.25 159 GLN A N 1
ATOM 1190 C CA . GLN A 1 159 ? 13.556 7.202 -10.981 1.00 90.25 159 GLN A CA 1
ATOM 1191 C C . GLN A 1 159 ? 14.549 7.221 -9.810 1.00 90.25 159 GLN A C 1
ATOM 1193 O O . GLN A 1 159 ? 14.248 7.655 -8.694 1.00 90.25 159 GLN A O 1
ATOM 1198 N N . GLY A 1 160 ? 15.797 6.833 -10.074 1.00 90.06 160 GLY A N 1
ATOM 1199 C CA . GLY A 1 160 ? 16.863 6.979 -9.087 1.00 90.06 160 GLY A CA 1
ATOM 1200 C C . GLY A 1 160 ? 18.059 6.067 -9.299 1.00 90.06 160 GLY A C 1
ATOM 1201 O O . GLY A 1 160 ? 18.904 6.326 -10.158 1.00 90.06 160 GLY A O 1
ATOM 1202 N N . LYS A 1 161 ? 18.239 5.084 -8.420 1.00 86.94 161 LYS A N 1
ATOM 1203 C CA . LYS A 1 161 ? 19.284 4.070 -8.573 1.00 86.94 161 LYS A CA 1
ATOM 1204 C C . LYS A 1 161 ? 18.626 2.710 -8.725 1.00 86.94 161 LYS A C 1
ATOM 1206 O O . LYS A 1 161 ? 17.926 2.340 -7.795 1.00 86.94 161 LYS A O 1
ATOM 1211 N N . SER A 1 162 ? 18.927 1.994 -9.798 1.00 85.75 162 SER A N 1
ATOM 1212 C CA . SER A 1 162 ? 18.555 0.585 -9.920 1.00 85.75 162 SER A CA 1
ATOM 1213 C C . SER A 1 162 ? 19.792 -0.307 -9.953 1.00 85.75 162 SER A C 1
ATOM 1215 O O . SER A 1 162 ? 20.889 0.143 -10.328 1.00 85.75 162 SER A O 1
ATOM 1217 N N . LEU A 1 163 ? 19.609 -1.535 -9.494 1.00 85.44 163 LEU A N 1
ATOM 1218 C CA . LEU A 1 163 ? 20.418 -2.695 -9.828 1.00 85.44 163 LEU A CA 1
ATOM 1219 C C . LEU A 1 163 ? 19.408 -3.713 -10.365 1.00 85.44 163 LEU A C 1
ATOM 1221 O O . LEU A 1 163 ? 18.573 -4.137 -9.576 1.00 85.44 163 LEU A O 1
ATOM 1225 N N . ASP A 1 164 ? 19.462 -4.017 -11.657 1.00 76.12 164 ASP A N 1
ATOM 1226 C CA . ASP A 1 164 ? 18.452 -4.835 -12.331 1.00 76.12 164 ASP A CA 1
ATOM 1227 C C . ASP A 1 164 ? 19.045 -6.096 -12.974 1.00 76.12 164 ASP A C 1
ATOM 1229 O O . ASP A 1 164 ? 20.225 -6.147 -13.356 1.00 76.12 164 ASP A O 1
ATOM 1233 N N . GLU A 1 165 ? 18.210 -7.131 -13.055 1.00 72.38 165 GLU A N 1
ATOM 1234 C CA . GLU A 1 165 ? 18.402 -8.296 -13.931 1.00 72.38 165 GLU A CA 1
ATOM 1235 C C . GLU A 1 165 ? 17.337 -8.339 -15.060 1.00 72.38 165 GLU A C 1
ATOM 1237 O O . GLU A 1 165 ? 17.289 -9.292 -15.849 1.00 72.38 165 GLU A O 1
ATOM 1242 N N . GLY A 1 166 ? 16.493 -7.300 -15.141 1.00 69.62 166 GLY A N 1
ATOM 1243 C CA . GLY A 1 166 ? 15.253 -7.215 -15.907 1.00 69.62 166 GLY A CA 1
ATOM 1244 C C . GLY A 1 166 ? 15.283 -6.334 -17.164 1.00 69.62 166 GLY A C 1
ATOM 1245 O O . GLY A 1 166 ? 16.282 -6.213 -17.879 1.00 69.62 166 GLY A O 1
ATOM 1246 N N . ARG A 1 167 ? 14.116 -5.795 -17.543 1.00 72.50 167 ARG A N 1
ATOM 1247 C CA . ARG A 1 167 ? 13.966 -4.832 -18.655 1.00 72.50 167 ARG A CA 1
ATOM 1248 C C . ARG A 1 167 ? 13.381 -3.529 -18.129 1.00 72.50 167 ARG A C 1
ATOM 1250 O O . ARG A 1 167 ? 12.232 -3.207 -18.437 1.00 72.50 167 ARG A O 1
ATOM 1257 N N . ASP A 1 168 ? 14.217 -2.757 -17.458 1.00 79.44 168 ASP A N 1
ATOM 1258 C CA . ASP A 1 168 ? 13.745 -1.614 -16.679 1.00 79.44 168 ASP A CA 1
ATOM 1259 C C . ASP A 1 168 ? 13.994 -0.284 -17.387 1.00 79.44 168 ASP A C 1
ATOM 1261 O O . ASP A 1 168 ? 15.002 -0.044 -18.070 1.00 79.44 168 ASP A O 1
ATOM 1265 N N . GLU A 1 169 ? 13.048 0.633 -17.223 1.00 83.56 169 GLU A N 1
ATOM 1266 C CA . GLU A 1 169 ? 13.169 2.010 -17.674 1.00 83.56 169 GLU A CA 1
ATOM 1267 C C . GLU A 1 169 ? 13.764 2.872 -16.553 1.00 83.56 169 GLU A C 1
ATOM 1269 O O . GLU A 1 169 ? 13.073 3.527 -15.774 1.00 83.56 169 GLU A O 1
ATOM 1274 N N . VAL A 1 170 ? 15.099 2.916 -16.481 1.00 84.44 170 VAL A N 1
ATOM 1275 C CA . VAL A 1 170 ? 15.795 3.635 -15.402 1.00 84.44 170 VAL A CA 1
ATOM 1276 C C . VAL A 1 170 ? 16.135 5.079 -15.783 1.00 84.44 170 VAL A C 1
ATOM 1278 O O . VAL A 1 170 ? 17.067 5.365 -16.545 1.00 84.44 170 VAL A O 1
ATOM 1281 N N . GLN A 1 171 ? 15.475 6.043 -15.138 1.00 86.38 171 GLN A N 1
ATOM 1282 C CA . GLN A 1 171 ? 15.902 7.441 -15.122 1.00 86.38 171 GLN A CA 1
ATOM 1283 C C . GLN A 1 171 ? 16.868 7.701 -13.957 1.00 86.38 171 GLN A C 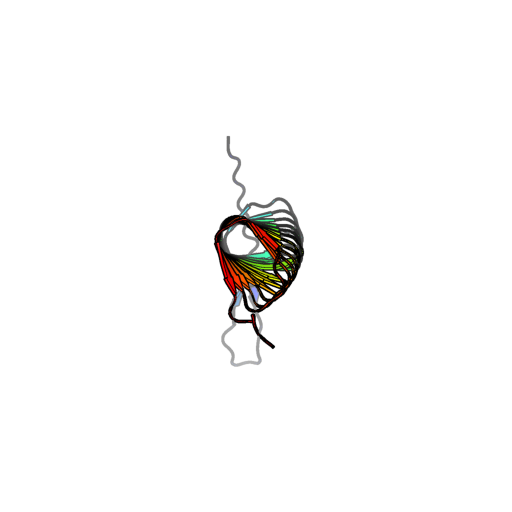1
ATOM 1285 O O . GLN A 1 171 ? 16.520 8.280 -12.924 1.00 86.38 171 GLN A O 1
ATOM 1290 N N . GLY A 1 172 ? 18.138 7.337 -14.138 1.00 86.19 172 GLY A N 1
ATOM 1291 C CA . GLY A 1 172 ? 19.167 7.639 -13.149 1.00 86.19 172 GLY A CA 1
ATOM 1292 C C . GLY A 1 172 ? 20.444 6.830 -13.314 1.00 86.19 172 GLY A C 1
ATOM 1293 O O . GLY A 1 172 ? 21.078 6.874 -14.364 1.00 86.19 172 GLY A O 1
ATOM 1294 N N . LYS A 1 173 ? 20.895 6.181 -12.239 1.00 84.31 173 LYS A N 1
ATOM 1295 C CA . LYS A 1 173 ? 22.054 5.279 -12.283 1.00 84.31 173 LYS A CA 1
ATOM 1296 C C . LYS A 1 173 ? 21.557 3.841 -12.250 1.00 84.31 173 LYS A C 1
ATOM 1298 O O . LYS A 1 173 ? 21.077 3.435 -11.200 1.00 84.31 173 LYS A O 1
ATOM 1303 N N . SER A 1 174 ? 21.747 3.100 -13.329 1.00 82.44 174 SER A N 1
ATOM 1304 C CA . SER A 1 174 ? 21.544 1.654 -13.361 1.00 82.44 174 SER A CA 1
ATOM 1305 C C . SER A 1 174 ? 22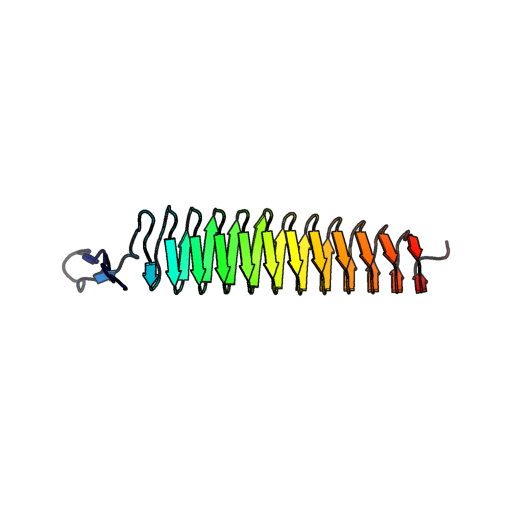.876 0.907 -13.317 1.00 82.44 174 SER A C 1
ATOM 1307 O O . SER A 1 174 ? 23.926 1.421 -13.734 1.00 82.44 174 SER A O 1
ATOM 1309 N N . LEU A 1 175 ? 22.824 -0.289 -12.751 1.00 80.25 175 LEU A N 1
ATOM 1310 C CA . LEU A 1 175 ? 23.770 -1.374 -12.956 1.00 80.25 175 LEU A CA 1
ATOM 1311 C C . LEU A 1 175 ? 22.912 -2.548 -13.423 1.00 80.25 175 LEU A C 1
ATOM 1313 O O . LEU A 1 175 ? 22.009 -2.926 -12.697 1.00 80.25 175 LEU A O 1
ATOM 1317 N N . ASP A 1 176 ? 23.181 -3.045 -14.618 1.00 71.38 176 ASP A N 1
ATOM 1318 C CA . ASP A 1 176 ? 22.442 -4.138 -15.255 1.00 71.38 176 ASP A CA 1
ATOM 1319 C C . ASP A 1 176 ? 23.384 -5.352 -15.265 1.00 71.38 176 ASP A C 1
ATOM 1321 O O . ASP A 1 176 ? 24.519 -5.246 -15.762 1.00 71.38 176 ASP A O 1
ATOM 1325 N N . GLU A 1 177 ? 22.978 -6.456 -14.631 1.00 67.12 177 GLU A N 1
ATOM 1326 C CA . GLU A 1 177 ? 23.720 -7.729 -14.650 1.00 67.12 177 GLU A CA 1
ATOM 1327 C C . GLU A 1 177 ? 23.253 -8.683 -15.778 1.00 67.12 177 GLU A C 1
ATOM 1329 O O . GLU A 1 177 ? 23.935 -9.675 -16.052 1.00 67.12 177 GLU A O 1
ATOM 1334 N N . GLY A 1 178 ? 22.170 -8.354 -16.496 1.00 57.34 178 GLY A N 1
ATOM 1335 C CA . GLY A 1 178 ? 21.563 -9.113 -17.601 1.00 57.34 178 GLY A CA 1
ATOM 1336 C C . GLY A 1 178 ? 22.050 -8.755 -19.019 1.00 57.34 178 GLY A C 1
ATOM 1337 O O . GLY A 1 178 ? 21.746 -9.463 -19.986 1.00 57.34 178 GLY A O 1
ATOM 1338 N N . GLY A 1 179 ? 22.844 -7.697 -19.183 1.00 49.81 179 GLY A N 1
ATOM 1339 C CA . GLY A 1 179 ? 23.393 -7.274 -20.476 1.00 49.81 179 GLY A CA 1
ATOM 1340 C C . GLY A 1 179 ? 24.568 -8.112 -21.014 1.00 49.81 179 GLY A C 1
ATOM 1341 O O . GLY A 1 179 ? 25.719 -7.723 -20.832 1.00 49.81 179 GLY A O 1
ATOM 1342 N N . ASP A 1 180 ? 24.282 -9.227 -21.704 1.00 44.34 180 ASP A N 1
ATOM 1343 C CA . ASP A 1 180 ? 24.891 -9.682 -22.984 1.00 44.34 180 ASP A CA 1
ATOM 1344 C C . ASP A 1 180 ? 24.639 -11.198 -23.234 1.00 44.34 180 ASP A C 1
ATOM 1346 O O . ASP A 1 180 ? 25.459 -12.033 -22.848 1.00 44.34 180 ASP A O 1
ATOM 1350 N N . GLU A 1 181 ? 23.577 -11.550 -23.981 1.00 37.84 181 GLU A N 1
ATOM 1351 C CA . GLU A 1 181 ? 23.546 -12.678 -24.951 1.00 37.84 181 GLU A CA 1
ATOM 1352 C C . GLU A 1 181 ? 22.700 -12.349 -26.198 1.00 37.84 181 GLU A C 1
ATOM 1354 O O . GLU A 1 181 ? 21.569 -11.826 -26.063 1.00 37.84 181 GLU A O 1
#

Solvent-accessible surface area (backbone atoms only — not comparable to full-atom values): 8899 Å² total; per-residue (Å²): 133,91,82,85,80,87,76,85,61,74,47,77,46,78,56,85,57,86,96,76,57,77,77,48,78,45,77,47,63,36,75,58,79,58,74,49,82,45,79,48,54,42,40,40,67,34,40,35,40,36,44,37,39,44,38,41,46,34,40,37,41,34,46,36,34,47,35,37,51,33,41,36,40,34,47,35,35,49,35,40,48,36,44,33,41,34,48,33,36,48,37,38,43,38,43,34,42,33,47,34,35,47,38,40,42,40,42,34,40,33,47,34,38,46,38,37,43,38,43,33,41,33,48,34,35,47,35,36,48,37,44,34,42,33,49,34,34,48,39,34,59,31,49,30,42,34,48,32,36,46,40,35,67,25,52,28,43,32,47,33,37,42,39,34,57,49,66,59,54,66,59,65,48,74,46,68,81,58,84,83,132

Mean predicted aligned error: 11.87 Å

Secondary structure (DSSP, 8-state):
----------EEEEE--TTTPPPEEEEEPPB--SS-EEEES-B-SS--EEEEE-BBSS--EEEEE--EEE--EEEEE--EEE--EEEEE--EEE--EEEEE--EEE--EESSB--EEE--EESSB--EEE--EESSB--BSS--EESSB--BSS--EESSEEEESS--EESSEEEES----

pLDDT: mean 78.04, std 16.59, range [31.0, 97.06]

Organism: NCBI:txid630683